Protein AF-A0A2V5R474-F1 (afdb_monomer_lite)

Secondary structure (DSSP, 8-state):
-----B-TTSPBPB-TTSSBSS---------GGGTS-HHHHHHHHHHHHHHHHSTT-TTGGG--SSS--EEEEEEEEEEETTEEEEEEEEEEEESSSS--EEEEEEEETBS-IIIIIHHHHHHHHHHHHHHHTT-------PPPP--SPP-S--B------SSS-----------S----------SS------PPPPPTTS--PPPPPPP-PPPPPPPPPPPPPHHHHHH----PPPPPPPPPPP-------

Foldseek 3Di:
DDQFDADPVRHGDADPVRHRPDDNDDDDPDDCVVVDPPVVVVVVLVVQQCLCPPPLRLQVQLDFDPARKGKDWDKDWDDDPNDTKIKTWIWIFIRSVDTDDIDIDIDILEDINRFAVSNVRSVVVVQVVCVVVVNDDDDDDDDDDDPDDDPSHRDDGDDDDDDDGPSDDDRPPDPDDDDDDDDDDDDPDDDDPDQPDADPVRDDDDDDDDDDDDDDDDDDDDDDDPVCVVPPDDDDDDDDDDDDDDDDPDDDD

Structure (mmCIF, N/CA/C/O backbone):
data_AF-A0A2V5R474-F1
#
_entry.id   AF-A0A2V5R474-F1
#
loop_
_atom_site.group_PDB
_atom_site.id
_atom_site.type_symbol
_atom_site.label_atom_id
_atom_site.label_alt_id
_atom_site.label_comp_id
_atom_site.label_asym_id
_atom_site.label_entity_id
_atom_site.label_seq_id
_atom_site.pdbx_PDB_ins_code
_atom_site.Cartn_x
_atom_site.Cartn_y
_atom_site.Cartn_z
_atom_site.occupancy
_atom_site.B_iso_or_equiv
_atom_site.auth_seq_id
_atom_site.auth_comp_id
_atom_site.auth_asym_id
_atom_site.auth_atom_id
_atom_site.pdbx_PDB_model_num
ATOM 1 N N . LEU A 1 1 ? -6.449 16.767 9.691 1.00 61.47 1 LEU A N 1
ATOM 2 C CA . LEU A 1 1 ? -5.748 15.641 10.353 1.00 61.47 1 LEU A CA 1
ATOM 3 C C . LEU A 1 1 ? -5.856 15.680 11.879 1.00 61.47 1 LEU A C 1
ATOM 5 O O . LEU A 1 1 ? -5.302 14.807 12.525 1.00 61.47 1 LEU A O 1
ATOM 9 N N . VAL A 1 2 ? -6.545 16.659 12.475 1.00 67.31 2 VAL A N 1
ATOM 10 C CA . VAL A 1 2 ? -6.698 16.702 13.932 1.00 67.31 2 VAL A CA 1
ATOM 11 C C . VAL A 1 2 ? -7.738 15.662 14.336 1.00 67.31 2 VAL A C 1
ATOM 13 O O . VAL A 1 2 ? -8.906 15.819 13.996 1.00 67.31 2 VAL A O 1
ATOM 16 N N . ASP A 1 3 ? -7.292 14.602 15.009 1.00 70.56 3 ASP A N 1
ATOM 17 C CA . ASP A 1 3 ? -8.179 13.658 15.684 1.00 70.56 3 ASP A CA 1
ATOM 18 C C . ASP A 1 3 ? -8.752 14.373 16.916 1.00 70.56 3 ASP A C 1
ATOM 20 O O . ASP A 1 3 ? -9.911 14.783 16.911 1.00 70.56 3 ASP A O 1
ATOM 24 N N . LYS A 1 4 ? -7.927 14.652 17.928 1.00 73.38 4 LYS A N 1
ATOM 25 C CA . LYS A 1 4 ? -8.355 15.321 19.164 1.00 73.38 4 LYS A CA 1
ATOM 26 C C . LYS A 1 4 ? -7.545 16.578 19.424 1.00 73.38 4 LYS A C 1
ATOM 28 O O . LYS A 1 4 ? -6.366 16.649 19.090 1.00 73.38 4 LYS A O 1
ATOM 33 N N . VAL A 1 5 ? -8.178 17.538 20.088 1.00 80.81 5 VAL A N 1
ATOM 34 C CA . VAL A 1 5 ? -7.485 18.646 20.747 1.00 80.81 5 VAL A CA 1
ATOM 35 C C . VAL A 1 5 ? -7.610 18.403 22.238 1.00 80.81 5 VAL A C 1
ATOM 37 O O . VAL A 1 5 ? -8.719 18.307 22.766 1.00 80.81 5 VAL A O 1
ATOM 40 N N . LEU A 1 6 ? -6.467 18.245 22.891 1.00 85.06 6 LEU A N 1
ATOM 41 C CA . LEU A 1 6 ? -6.379 18.000 24.321 1.00 85.06 6 LEU A CA 1
ATOM 42 C C . LEU A 1 6 ? -5.815 19.246 25.002 1.00 85.06 6 LEU A C 1
ATOM 44 O O . LEU A 1 6 ? -4.971 19.946 24.440 1.00 85.06 6 LEU A O 1
ATOM 48 N N . LYS A 1 7 ? -6.281 19.517 26.217 1.00 83.69 7 LYS A N 1
ATOM 49 C CA . LYS A 1 7 ? -5.620 20.439 27.137 1.00 83.69 7 LYS A CA 1
ATOM 50 C C . LYS A 1 7 ? -4.300 19.824 27.607 1.00 83.69 7 LYS A C 1
ATOM 52 O O . LYS A 1 7 ? -4.036 18.639 27.412 1.00 83.69 7 LYS A O 1
ATOM 57 N N . GLN A 1 8 ? -3.478 20.628 28.275 1.00 80.12 8 GLN A N 1
ATOM 58 C CA . GLN A 1 8 ? -2.183 20.185 28.798 1.00 80.12 8 GLN A CA 1
ATOM 59 C C . GLN A 1 8 ? -2.303 19.057 29.841 1.00 80.12 8 GLN A C 1
ATOM 61 O O . GLN A 1 8 ? -1.384 18.258 29.989 1.00 80.12 8 GLN A O 1
ATOM 66 N N . ASP A 1 9 ? -3.447 18.962 30.521 1.00 86.69 9 ASP A N 1
ATOM 67 C CA . ASP A 1 9 ? -3.780 17.879 31.455 1.00 86.69 9 ASP A CA 1
ATOM 68 C C . ASP A 1 9 ? -4.291 16.595 30.763 1.00 86.69 9 ASP A C 1
ATOM 70 O O . ASP A 1 9 ? -4.627 15.622 31.434 1.00 86.69 9 ASP A O 1
ATOM 74 N N . GLY A 1 10 ? -4.357 16.579 29.426 1.00 80.62 10 GLY A N 1
ATOM 75 C CA . GLY A 1 10 ? -4.843 15.455 28.625 1.00 80.62 10 GLY A CA 1
ATOM 76 C C . GLY A 1 10 ? -6.365 15.390 28.458 1.00 80.62 10 GLY A C 1
ATOM 77 O O . GLY A 1 10 ? -6.850 14.535 27.716 1.00 80.62 10 GLY A O 1
ATOM 78 N N . SER A 1 11 ? -7.136 16.280 29.091 1.00 86.81 11 SER A N 1
ATOM 79 C CA . SER A 1 11 ? -8.593 16.323 28.927 1.00 86.81 11 SER A CA 1
ATOM 80 C C . SER A 1 11 ? -9.003 16.922 27.569 1.00 86.81 11 SER A C 1
ATOM 82 O O . SER A 1 11 ? -8.289 17.771 27.030 1.00 86.81 11 SER A O 1
ATOM 84 N N . PRO A 1 12 ? -10.141 16.517 26.971 1.00 86.69 12 PRO A N 1
ATOM 85 C CA . PRO A 1 12 ? -10.595 17.076 25.698 1.00 86.69 12 PRO A CA 1
ATOM 86 C C . PRO A 1 12 ? -10.900 18.575 25.797 1.00 86.69 12 PRO A C 1
ATOM 88 O O . PRO A 1 12 ? -11.498 19.043 26.769 1.00 86.69 12 PRO A O 1
ATOM 91 N N . VAL A 1 13 ? -10.544 19.334 24.760 1.00 88.12 13 VAL A N 1
ATOM 92 C CA . VAL A 1 13 ? -11.012 20.717 24.610 1.00 88.12 13 VAL A CA 1
ATOM 93 C C . VAL A 1 13 ? -12.499 20.706 24.259 1.00 88.12 13 VAL A C 1
ATOM 95 O O . VAL A 1 13 ? -12.929 19.959 23.376 1.00 88.12 13 VAL A O 1
ATOM 98 N N . LEU A 1 14 ? -13.275 21.532 24.963 1.00 88.56 14 LEU A N 1
ATOM 99 C CA . LEU A 1 14 ? -14.717 21.676 24.780 1.00 88.56 14 LEU A CA 1
ATOM 100 C C . LEU A 1 14 ? -15.049 23.024 24.118 1.00 88.56 14 LEU A C 1
ATOM 102 O O . LEU A 1 14 ? -14.308 23.989 24.300 1.00 88.56 14 LEU A O 1
ATOM 106 N N . ASP A 1 15 ? -16.134 23.074 23.349 1.00 85.12 15 ASP A N 1
ATOM 107 C CA . ASP A 1 15 ? -16.729 24.292 22.801 1.00 85.12 15 ASP A CA 1
ATOM 108 C C . ASP A 1 15 ? -17.541 25.059 23.863 1.00 85.12 15 ASP A C 1
ATOM 110 O O . ASP A 1 15 ? -17.659 24.641 25.019 1.00 85.12 15 ASP A O 1
ATOM 114 N N . GLU A 1 16 ? -18.115 26.197 23.469 1.00 88.69 16 GLU A N 1
ATOM 115 C CA . GLU A 1 16 ? -18.933 27.065 24.332 1.00 88.69 16 GLU A CA 1
ATOM 116 C C . GLU A 1 16 ? -20.205 26.395 24.887 1.00 88.69 16 GLU A C 1
ATOM 118 O O . GLU A 1 16 ? -20.816 26.898 25.829 1.00 88.69 16 GLU A O 1
ATOM 123 N N . HIS A 1 17 ? -20.583 25.234 24.349 1.00 85.31 17 HIS A N 1
ATOM 124 C CA . HIS A 1 17 ? -21.727 24.436 24.782 1.00 85.31 17 HIS A CA 1
ATOM 125 C C . HIS A 1 17 ? -21.312 23.166 25.542 1.00 85.31 17 HIS A C 1
ATOM 127 O O . HIS A 1 17 ? -22.159 22.318 25.834 1.00 85.31 17 HIS A O 1
ATOM 133 N N . GLY A 1 18 ? -20.024 23.012 25.863 1.00 84.50 18 GLY A N 1
ATOM 134 C CA . GLY A 1 18 ? -19.499 21.860 26.593 1.00 84.50 18 GLY A CA 1
ATOM 135 C C . GLY A 1 18 ? -19.361 20.581 25.757 1.00 84.50 18 GLY A C 1
ATOM 136 O O . GLY A 1 18 ? -19.181 19.507 26.331 1.00 84.50 18 GLY A O 1
ATOM 137 N N . LYS A 1 19 ? -19.436 20.652 24.420 1.00 83.19 19 LYS A N 1
ATOM 138 C CA . LYS A 1 19 ? -19.176 19.511 23.519 1.00 83.19 19 LYS A CA 1
ATOM 139 C C . LYS A 1 19 ? -17.721 19.502 23.067 1.00 83.19 19 LYS A C 1
ATOM 141 O O . LYS A 1 19 ? -17.057 20.521 23.107 1.00 83.19 19 LYS A O 1
ATOM 146 N N . ILE A 1 20 ? -17.202 18.359 22.616 1.00 83.12 20 ILE A N 1
ATOM 147 C CA . ILE A 1 20 ? -15.817 18.263 22.121 1.00 83.12 20 ILE A CA 1
ATOM 148 C C . ILE A 1 20 ? -15.620 19.221 20.936 1.00 83.12 20 ILE A C 1
ATOM 150 O O . ILE A 1 20 ? -16.314 19.107 19.927 1.00 83.12 20 ILE A O 1
ATOM 154 N N . ALA A 1 21 ? -14.647 20.128 21.057 1.00 78.69 21 ALA A N 1
ATOM 155 C CA . ALA A 1 21 ? -14.451 21.260 20.148 1.00 78.69 21 ALA A CA 1
ATOM 156 C C . ALA A 1 21 ? -14.091 20.861 18.706 1.00 78.69 21 ALA A C 1
ATOM 158 O O . ALA A 1 21 ? -14.278 21.645 17.778 1.00 78.69 21 ALA A O 1
ATOM 159 N N . VAL A 1 22 ? -13.583 19.644 18.493 1.00 74.94 22 VAL A N 1
ATOM 160 C CA . VAL A 1 22 ? -13.313 19.106 17.155 1.00 74.94 22 VAL A CA 1
ATOM 161 C C . VAL A 1 22 ? -14.193 17.887 16.911 1.00 74.94 22 VAL A C 1
ATOM 163 O O . VAL A 1 22 ? -14.047 16.850 17.556 1.00 74.94 22 VAL A O 1
ATOM 166 N N . SER A 1 23 ? -15.113 18.019 15.951 1.00 64.31 23 SER A N 1
ATOM 167 C CA . SER A 1 23 ? -15.939 16.908 15.480 1.00 64.31 23 SER A CA 1
ATOM 168 C C . SER A 1 23 ? -15.075 15.902 14.721 1.00 64.31 23 SER A C 1
ATOM 170 O O . SER A 1 23 ? -14.460 16.231 13.707 1.00 64.31 23 SER A O 1
ATOM 172 N N . GLN A 1 24 ? -15.058 14.663 15.212 1.00 68.94 24 GLN A N 1
ATOM 173 C CA . GLN A 1 24 ? -14.263 13.565 14.656 1.00 68.94 24 GLN A CA 1
ATOM 174 C C . GLN A 1 24 ? -14.965 12.810 13.518 1.00 68.94 24 GLN A C 1
ATOM 176 O O . GLN A 1 24 ? -14.494 11.762 13.083 1.00 68.94 24 GLN A O 1
ATOM 181 N N . THR A 1 25 ? -16.125 13.277 13.055 1.00 74.62 25 THR A N 1
ATOM 182 C CA . THR A 1 25 ? -16.937 12.497 12.119 1.00 74.62 25 THR A CA 1
ATOM 183 C C . THR A 1 25 ? -16.374 12.601 10.697 1.00 74.62 25 THR A C 1
ATOM 185 O O . THR A 1 25 ? -16.281 13.711 10.160 1.00 74.62 25 THR A O 1
ATOM 188 N N . PRO A 1 26 ? -16.033 11.471 10.045 1.00 83.88 26 PRO A N 1
ATOM 189 C CA . PRO A 1 26 ? -15.625 11.477 8.649 1.00 83.88 26 PRO A CA 1
ATOM 190 C C . PRO A 1 26 ? -16.703 12.112 7.769 1.00 83.88 26 PRO A C 1
ATOM 192 O O . PRO A 1 26 ? -17.888 11.800 7.889 1.00 83.88 26 PRO A O 1
ATOM 195 N N . ARG A 1 27 ? -16.291 12.995 6.858 1.00 86.44 27 ARG A N 1
ATOM 196 C CA . ARG A 1 27 ? -17.188 13.593 5.864 1.00 86.44 27 ARG A CA 1
ATOM 197 C C . ARG A 1 27 ? -17.074 12.826 4.555 1.00 86.44 27 ARG A C 1
ATOM 199 O O . ARG A 1 27 ? -16.021 12.844 3.919 1.00 86.44 27 ARG A O 1
ATOM 206 N N . VAL A 1 28 ? -18.159 12.177 4.140 1.00 90.00 28 VAL A N 1
ATOM 207 C CA . VAL A 1 28 ? -18.230 11.518 2.830 1.00 90.00 28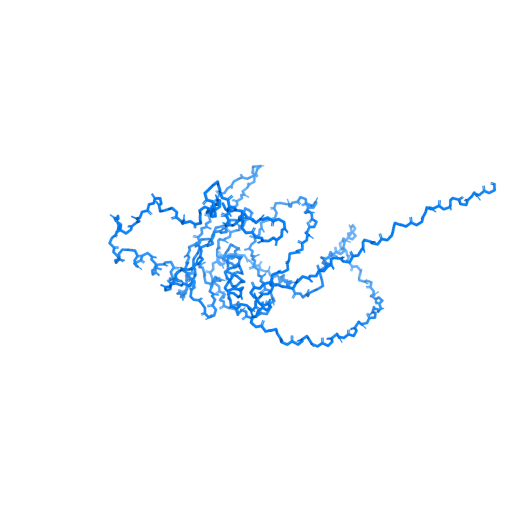 VAL A CA 1
ATOM 208 C C . VAL A 1 28 ? -18.272 12.596 1.747 1.00 90.00 28 VAL A C 1
ATOM 210 O O . VAL A 1 28 ? -19.201 13.397 1.707 1.00 90.00 28 VAL A O 1
ATOM 213 N N . ARG A 1 29 ? -17.246 12.644 0.888 1.00 91.31 29 ARG A N 1
ATOM 214 C CA . ARG A 1 29 ? -17.189 13.582 -0.252 1.00 91.31 29 ARG A CA 1
ATOM 215 C C . ARG A 1 29 ? -17.806 13.010 -1.524 1.00 91.31 29 ARG A C 1
ATOM 217 O O . ARG A 1 29 ? -18.360 13.757 -2.317 1.00 91.31 29 ARG A O 1
ATOM 224 N N . SER A 1 30 ? -17.654 11.708 -1.730 1.00 92.44 30 SER A N 1
ATOM 225 C CA . SER A 1 30 ? -18.172 10.970 -2.877 1.00 92.44 30 SER A CA 1
ATOM 226 C C . SER A 1 30 ? -18.439 9.535 -2.445 1.00 92.44 30 SER A C 1
ATOM 228 O O . SER A 1 30 ? -17.710 9.003 -1.603 1.00 92.44 30 SER A O 1
ATOM 230 N N . ASP A 1 31 ? -19.472 8.926 -3.017 1.00 92.44 31 ASP A N 1
ATOM 231 C CA . ASP A 1 31 ? -19.828 7.533 -2.784 1.00 92.44 31 ASP A CA 1
ATOM 232 C C . ASP A 1 31 ? -19.871 6.783 -4.117 1.00 92.44 31 ASP A C 1
ATOM 234 O O . ASP A 1 31 ? -20.819 6.904 -4.895 1.00 92.44 31 ASP A O 1
ATOM 238 N N . LEU A 1 32 ? -18.815 6.013 -4.386 1.00 90.62 32 LEU A N 1
ATOM 239 C CA . LEU A 1 32 ? -18.681 5.238 -5.621 1.00 90.62 32 LEU A CA 1
ATOM 240 C C . LEU A 1 32 ? -19.728 4.121 -5.734 1.00 90.62 32 LEU A C 1
ATOM 242 O O . LEU A 1 32 ? -20.000 3.672 -6.843 1.00 90.62 32 LEU A O 1
ATOM 246 N N . ARG A 1 33 ? -20.368 3.717 -4.626 1.00 92.69 33 ARG A N 1
ATOM 247 C CA . ARG A 1 33 ? -21.447 2.711 -4.628 1.00 92.69 33 ARG A CA 1
ATOM 248 C C . ARG A 1 33 ? -22.704 3.198 -5.351 1.00 92.69 33 ARG A C 1
ATOM 250 O O . ARG A 1 33 ? -23.534 2.388 -5.736 1.00 92.69 33 ARG A O 1
ATOM 257 N N . ASN A 1 34 ? -22.825 4.510 -5.554 1.00 94.69 34 ASN A N 1
ATOM 258 C CA . ASN A 1 34 ? -23.905 5.114 -6.334 1.00 94.69 34 ASN A CA 1
ATOM 259 C C . ASN A 1 34 ? -23.559 5.240 -7.828 1.00 94.69 34 ASN A C 1
ATOM 261 O O . ASN A 1 34 ? -24.408 5.652 -8.611 1.00 94.69 34 ASN A O 1
ATOM 265 N N . GLN A 1 35 ? -22.313 4.947 -8.215 1.00 95.12 35 GLN A N 1
ATOM 266 C CA . GLN A 1 35 ? -21.808 5.112 -9.585 1.00 95.12 35 GLN A CA 1
ATOM 267 C C . GLN A 1 35 ? -21.486 3.776 -10.256 1.00 95.12 35 GLN A C 1
ATOM 269 O O . GLN A 1 35 ? -21.577 3.669 -11.475 1.00 95.12 35 GLN A O 1
ATOM 274 N N . PHE A 1 36 ? -21.121 2.764 -9.469 1.00 96.44 36 PHE A N 1
ATOM 275 C CA . PHE A 1 36 ? -20.730 1.447 -9.954 1.00 96.44 36 PHE A CA 1
ATOM 276 C C . PHE A 1 36 ? -21.505 0.359 -9.226 1.00 96.44 36 PHE A C 1
ATOM 278 O O . PHE A 1 36 ? -21.753 0.455 -8.021 1.00 96.44 36 PHE A O 1
ATOM 285 N N . ALA A 1 37 ? -21.856 -0.691 -9.962 1.00 97.06 37 ALA A N 1
ATOM 286 C CA . ALA A 1 37 ? -22.506 -1.852 -9.384 1.00 97.06 37 ALA A CA 1
ATOM 287 C C . ALA A 1 37 ? -21.529 -2.626 -8.465 1.00 97.06 37 ALA A C 1
ATOM 289 O O . ALA A 1 37 ? -20.309 -2.577 -8.674 1.00 97.06 37 ALA A O 1
ATOM 290 N N . PRO A 1 38 ? -22.025 -3.324 -7.423 1.00 95.75 38 PRO A N 1
ATOM 291 C CA . PRO A 1 38 ? -21.164 -4.015 -6.460 1.00 95.75 38 PRO A CA 1
ATOM 292 C C . PRO A 1 38 ? -20.192 -5.017 -7.097 1.00 95.75 38 PRO A C 1
ATOM 294 O O . PRO A 1 38 ? -19.034 -5.091 -6.697 1.00 95.75 38 PRO A O 1
ATOM 297 N N . ASP A 1 39 ? -20.633 -5.730 -8.131 1.00 97.44 39 ASP A N 1
ATOM 298 C CA . ASP A 1 39 ? -19.835 -6.686 -8.901 1.00 97.44 39 ASP A CA 1
ATOM 299 C C . ASP A 1 39 ? -18.679 -6.018 -9.663 1.00 97.44 39 ASP A C 1
ATOM 301 O O . ASP A 1 39 ? -17.581 -6.571 -9.724 1.00 97.44 39 ASP A O 1
ATOM 305 N N . GLN A 1 40 ? -18.875 -4.801 -10.179 1.00 97.50 40 GLN A N 1
ATOM 306 C CA . GLN A 1 40 ? -17.811 -4.017 -10.817 1.00 97.50 40 GLN A CA 1
ATOM 307 C C . GLN A 1 40 ? -16.752 -3.579 -9.800 1.00 97.50 40 GLN A C 1
ATOM 309 O O . GLN A 1 40 ? -15.551 -3.666 -10.066 1.00 97.50 40 GLN A O 1
ATOM 314 N N . ILE A 1 41 ? -17.188 -3.137 -8.616 1.00 96.31 41 ILE A N 1
ATOM 315 C CA . ILE A 1 41 ? -16.281 -2.779 -7.520 1.00 96.31 41 ILE A CA 1
ATOM 316 C C . ILE A 1 41 ? -15.486 -4.016 -7.087 1.00 96.31 41 ILE A C 1
ATOM 318 O O . ILE A 1 41 ? -14.263 -3.946 -6.948 1.00 96.31 41 ILE A O 1
ATOM 322 N N . ASP A 1 42 ? -16.149 -5.158 -6.922 1.00 96.69 42 ASP A N 1
ATOM 323 C CA . ASP A 1 42 ? -15.498 -6.401 -6.516 1.00 96.69 42 ASP A CA 1
ATOM 324 C C . ASP A 1 42 ? -14.550 -6.951 -7.589 1.00 96.69 42 ASP A C 1
ATOM 326 O O . ASP A 1 42 ? -13.491 -7.485 -7.249 1.00 96.69 42 ASP A O 1
ATOM 330 N N . LEU A 1 43 ? -14.850 -6.748 -8.875 1.00 98.06 43 LEU A N 1
ATOM 331 C CA . LEU A 1 43 ? -13.934 -7.069 -9.968 1.00 98.06 43 LEU A CA 1
ATOM 332 C C . LEU A 1 43 ? -12.631 -6.267 -9.856 1.00 98.06 43 LEU A C 1
ATOM 334 O O . LEU A 1 43 ? -11.544 -6.848 -9.917 1.00 98.06 43 LEU A O 1
ATOM 338 N N . VAL A 1 44 ? -12.723 -4.952 -9.626 1.00 97.75 44 VAL A N 1
ATOM 339 C CA . VAL A 1 44 ? -11.545 -4.096 -9.411 1.00 97.75 44 VAL A CA 1
ATOM 340 C C . VAL A 1 44 ? -10.782 -4.538 -8.164 1.00 97.75 44 VAL A C 1
ATOM 342 O O . VAL A 1 44 ? -9.564 -4.707 -8.214 1.00 97.75 44 VAL A O 1
ATOM 345 N N . ARG A 1 45 ? -11.483 -4.796 -7.053 1.00 98.00 45 ARG A N 1
ATOM 346 C CA . ARG A 1 45 ? -10.866 -5.290 -5.813 1.00 98.00 45 ARG A CA 1
ATOM 347 C C . ARG A 1 45 ? -10.106 -6.593 -6.048 1.00 98.00 45 ARG A C 1
ATOM 349 O O . ARG A 1 45 ? -8.964 -6.706 -5.610 1.00 98.00 45 ARG A O 1
ATOM 356 N N . LYS A 1 46 ? -10.697 -7.544 -6.775 1.00 98.44 46 LYS A N 1
ATOM 357 C CA . LYS A 1 46 ? -10.052 -8.811 -7.137 1.00 98.44 46 LYS A CA 1
ATOM 358 C C . LYS A 1 46 ? -8.822 -8.591 -8.017 1.00 98.44 46 LYS A C 1
ATOM 360 O O . LYS A 1 46 ? -7.812 -9.250 -7.796 1.00 98.44 46 LYS A O 1
ATOM 365 N N . GLY A 1 47 ? -8.873 -7.654 -8.964 1.00 98.56 47 GLY A N 1
ATOM 366 C CA . GLY A 1 47 ? -7.710 -7.259 -9.763 1.00 98.56 47 GLY A CA 1
ATOM 367 C C . GLY A 1 47 ? -6.559 -6.734 -8.899 1.00 98.56 47 GLY A C 1
ATOM 368 O O . GLY A 1 47 ? -5.433 -7.206 -9.018 1.00 98.56 47 GLY A O 1
ATOM 369 N N . LEU A 1 48 ? -6.849 -5.829 -7.960 1.00 98.56 48 LEU A N 1
ATOM 370 C CA . LEU A 1 48 ? -5.857 -5.301 -7.012 1.00 98.56 48 LEU A CA 1
ATOM 371 C C . LEU A 1 48 ? -5.294 -6.383 -6.080 1.00 98.56 48 LEU A C 1
ATOM 373 O O . LEU A 1 48 ? -4.124 -6.341 -5.707 1.00 98.56 48 LEU A O 1
ATOM 377 N N . TRP A 1 49 ? -6.115 -7.360 -5.694 1.00 98.56 49 TRP A N 1
ATOM 378 C CA . TRP A 1 49 ? -5.655 -8.514 -4.925 1.00 98.56 49 TRP A CA 1
ATOM 379 C C . TRP A 1 49 ? -4.703 -9.388 -5.749 1.00 98.56 49 TRP A C 1
ATOM 381 O O . TRP A 1 49 ? -3.643 -9.760 -5.252 1.00 98.56 49 TRP A O 1
ATOM 391 N N . LYS A 1 50 ? -5.035 -9.666 -7.015 1.00 98.50 50 LYS A N 1
ATOM 392 C CA . LYS A 1 50 ? -4.208 -10.477 -7.922 1.00 98.50 50 LYS A CA 1
ATOM 393 C C . LYS A 1 50 ? -2.824 -9.875 -8.146 1.00 98.50 50 LYS A C 1
ATOM 395 O O . LYS A 1 50 ? -1.849 -10.606 -8.091 1.00 98.50 50 LYS A O 1
ATOM 400 N N . VAL A 1 51 ? -2.722 -8.549 -8.274 1.00 98.31 51 VAL A N 1
ATOM 401 C CA . VAL A 1 51 ? -1.428 -7.850 -8.415 1.00 98.31 51 VAL A CA 1
ATOM 402 C C . VAL A 1 51 ? -0.429 -8.224 -7.313 1.00 98.31 51 VAL A C 1
ATOM 404 O O . VAL A 1 51 ? 0.766 -8.243 -7.577 1.00 98.31 51 VAL A O 1
ATOM 407 N N . VAL A 1 52 ? -0.898 -8.507 -6.095 1.00 97.94 52 VAL A N 1
ATOM 408 C CA . VAL A 1 52 ? -0.039 -8.808 -4.937 1.00 97.94 52 VAL A CA 1
ATOM 409 C C . VAL A 1 52 ? 0.020 -10.309 -4.618 1.00 97.94 52 VAL A C 1
ATOM 411 O O . VAL A 1 52 ? 1.039 -10.825 -4.156 1.00 97.94 52 VAL A O 1
ATOM 414 N N . ASN A 1 53 ? -1.085 -11.030 -4.822 1.00 97.19 53 ASN A N 1
ATOM 415 C CA . ASN A 1 53 ? -1.263 -12.388 -4.299 1.00 97.19 53 ASN A CA 1
ATOM 416 C C . ASN A 1 53 ? -1.275 -13.481 -5.375 1.00 97.19 53 ASN A C 1
ATOM 418 O O . ASN A 1 53 ? -1.099 -14.650 -5.034 1.00 97.19 53 ASN A O 1
ATOM 422 N N . GLU A 1 54 ? -1.487 -13.138 -6.646 1.00 96.69 54 GLU A N 1
ATOM 423 C CA . GLU A 1 54 ? -1.382 -14.097 -7.749 1.00 96.69 54 GLU A CA 1
ATOM 424 C C . GLU A 1 54 ? 0.085 -14.241 -8.170 1.00 96.69 54 GLU A C 1
ATOM 426 O O . GLU A 1 54 ? 0.880 -13.309 -8.037 1.00 96.69 54 GLU A O 1
ATOM 431 N N . GLU A 1 55 ? 0.458 -15.433 -8.621 1.00 93.88 55 GLU A N 1
ATOM 432 C CA . GLU A 1 55 ? 1.768 -15.674 -9.224 1.00 93.88 55 GLU A CA 1
ATOM 433 C C . GLU A 1 55 ? 1.912 -14.845 -10.512 1.00 93.88 55 GLU A C 1
ATOM 435 O O . GLU A 1 55 ? 0.951 -14.705 -11.270 1.00 93.88 55 GLU A O 1
ATOM 440 N N . GLY A 1 56 ? 3.081 -14.233 -10.723 1.00 92.44 56 GLY A N 1
ATOM 441 C CA . GLY A 1 56 ? 3.307 -13.283 -11.822 1.00 92.44 56 GLY A CA 1
ATOM 442 C C . GLY A 1 56 ? 2.666 -11.900 -11.623 1.00 92.44 56 GLY A C 1
ATOM 443 O O . GLY A 1 56 ? 2.668 -11.074 -12.536 1.00 92.44 56 GLY A O 1
ATOM 444 N N . GLY A 1 57 ? 2.094 -11.615 -10.449 1.00 94.88 57 GLY A N 1
ATOM 445 C CA . GLY A 1 57 ? 1.610 -10.280 -10.108 1.00 94.88 57 GLY A CA 1
ATOM 446 C C . GLY A 1 57 ? 2.758 -9.301 -9.835 1.00 94.88 57 GLY A C 1
ATOM 447 O O . GLY A 1 57 ? 3.597 -9.546 -8.978 1.00 94.88 57 GLY A O 1
ATOM 448 N N . THR A 1 58 ? 2.745 -8.125 -10.475 1.00 96.00 58 THR A N 1
ATOM 449 C CA . THR A 1 58 ? 3.823 -7.107 -10.371 1.00 96.00 58 THR A CA 1
ATOM 450 C C . THR A 1 58 ? 4.087 -6.567 -8.954 1.00 96.00 58 THR A C 1
ATOM 452 O O . THR A 1 58 ? 5.024 -5.810 -8.729 1.00 96.00 58 THR A O 1
ATOM 455 N N . GLY A 1 59 ? 3.180 -6.821 -8.008 1.00 95.00 59 GLY A N 1
ATOM 456 C CA . GLY A 1 59 ? 3.257 -6.368 -6.621 1.00 95.00 59 GLY A CA 1
ATOM 457 C C . GLY A 1 59 ? 3.537 -7.500 -5.635 1.00 95.00 59 GLY A C 1
ATOM 458 O O . GLY A 1 59 ? 3.214 -7.332 -4.461 1.00 95.00 59 GLY A O 1
ATOM 459 N N . GLY A 1 60 ? 4.082 -8.640 -6.080 1.00 95.50 60 GLY A N 1
ATOM 460 C CA . GLY A 1 60 ? 4.313 -9.832 -5.251 1.00 95.50 60 GLY A CA 1
ATOM 461 C C . GLY A 1 60 ? 5.055 -9.539 -3.945 1.00 95.50 60 GLY A C 1
ATOM 462 O O . GLY A 1 60 ? 4.660 -10.001 -2.873 1.00 95.50 60 GLY A O 1
ATOM 463 N N . ARG A 1 61 ? 6.040 -8.639 -3.999 1.00 93.50 61 ARG A N 1
ATOM 464 C CA . ARG A 1 61 ? 6.829 -8.183 -2.842 1.00 93.50 61 ARG A CA 1
ATOM 465 C C . ARG A 1 61 ? 6.055 -7.401 -1.782 1.00 93.50 61 ARG A C 1
ATOM 467 O O . ARG A 1 61 ? 6.596 -7.132 -0.713 1.00 93.50 61 ARG A O 1
ATOM 474 N N . ALA A 1 62 ? 4.805 -7.032 -2.061 1.00 94.56 62 ALA A N 1
ATOM 475 C CA . ALA A 1 62 ? 3.920 -6.403 -1.089 1.00 94.56 62 ALA A CA 1
ATOM 476 C C . ALA A 1 62 ? 3.059 -7.402 -0.293 1.00 94.56 62 ALA A C 1
ATOM 478 O O . ALA A 1 62 ? 2.204 -7.007 0.505 1.00 94.56 62 ALA A O 1
ATOM 479 N N . ARG A 1 63 ? 3.237 -8.708 -0.525 1.00 94.56 63 ARG A N 1
ATOM 480 C CA . ARG A 1 63 ? 2.4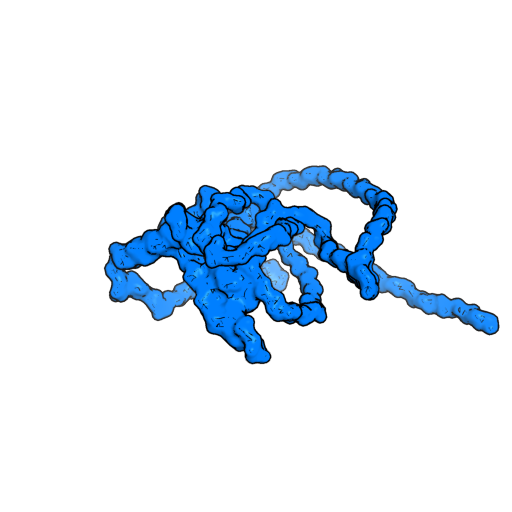82 -9.759 0.156 1.00 94.56 63 ARG A CA 1
ATOM 481 C C . ARG A 1 63 ? 2.887 -9.852 1.628 1.00 94.56 63 ARG A C 1
ATOM 483 O O . ARG A 1 63 ? 4.065 -9.902 1.965 1.00 94.56 63 ARG A O 1
ATOM 490 N N . LEU A 1 64 ? 1.889 -9.945 2.505 1.00 92.88 64 LEU A N 1
ATOM 491 C CA . LEU A 1 64 ? 2.070 -10.274 3.918 1.00 92.88 64 LEU A CA 1
ATOM 492 C C . LEU A 1 64 ? 1.573 -11.695 4.187 1.00 92.88 64 LEU A C 1
ATOM 494 O O . LEU A 1 64 ? 0.638 -12.171 3.544 1.00 92.88 64 LEU A O 1
ATOM 498 N N . LYS A 1 65 ? 2.192 -12.369 5.160 1.00 88.50 65 LYS A N 1
ATOM 499 C CA . LYS A 1 65 ? 1.876 -13.761 5.506 1.00 88.50 65 LYS A CA 1
ATOM 500 C C . LYS A 1 65 ? 0.462 -13.920 6.071 1.00 88.50 65 LYS A C 1
ATOM 502 O O . LYS A 1 65 ? -0.284 -14.786 5.628 1.00 88.50 65 LYS A O 1
ATOM 507 N N . ASP A 1 66 ? 0.107 -13.074 7.035 1.00 90.12 66 ASP A N 1
ATOM 508 C CA . ASP A 1 66 ? -1.116 -13.240 7.832 1.00 90.12 66 ASP A CA 1
ATOM 509 C C . ASP A 1 66 ? -2.247 -12.293 7.400 1.00 90.12 66 ASP A C 1
ATOM 511 O O . ASP A 1 66 ? -3.382 -12.408 7.862 1.00 90.12 66 ASP A O 1
ATOM 515 N N . VAL A 1 67 ? -1.956 -11.345 6.504 1.00 95.12 67 VAL A N 1
ATOM 516 C CA . VAL A 1 67 ? -2.905 -10.319 6.067 1.00 95.12 67 VAL A CA 1
ATOM 517 C C . VAL A 1 67 ? -2.874 -10.197 4.554 1.00 95.12 67 VAL A C 1
ATOM 519 O O . VAL A 1 67 ? -1.842 -9.927 3.953 1.00 95.12 67 VAL A O 1
ATOM 522 N N . GLN A 1 68 ? -4.034 -10.344 3.922 1.00 97.31 68 GLN A N 1
ATOM 523 C CA . GLN A 1 68 ? -4.137 -10.146 2.482 1.00 97.31 68 GLN A CA 1
ATOM 524 C C . GLN A 1 68 ? -4.111 -8.655 2.149 1.00 97.31 68 GLN A C 1
ATOM 526 O O . GLN A 1 68 ? -4.982 -7.894 2.583 1.00 97.31 68 GLN A O 1
ATOM 531 N N . VAL A 1 69 ? -3.117 -8.261 1.359 1.00 98.12 69 VAL A N 1
ATOM 532 C CA . VAL A 1 69 ? -2.944 -6.907 0.826 1.00 98.12 69 VAL A CA 1
ATOM 533 C C . VAL A 1 69 ? -3.495 -6.872 -0.596 1.00 98.12 69 VAL A C 1
ATOM 535 O O . VAL A 1 69 ? -3.328 -7.827 -1.351 1.00 98.12 69 VAL A O 1
ATOM 538 N N . ALA A 1 70 ? -4.147 -5.780 -0.978 1.00 98.56 70 ALA A N 1
ATOM 539 C CA . ALA A 1 70 ? -4.516 -5.514 -2.363 1.00 98.56 70 ALA A CA 1
ATOM 540 C C . ALA A 1 70 ? -3.958 -4.155 -2.774 1.00 98.56 70 ALA A C 1
ATOM 542 O O . ALA A 1 70 ? -4.032 -3.195 -2.007 1.00 98.56 70 ALA A O 1
ATOM 543 N N . GLY A 1 71 ? -3.397 -4.054 -3.973 1.00 98.12 71 GLY A N 1
ATOM 544 C CA . GLY A 1 71 ? -2.755 -2.822 -4.404 1.00 98.12 71 GLY A CA 1
ATOM 545 C C . GLY A 1 71 ? -2.438 -2.778 -5.885 1.00 98.12 71 GLY A C 1
ATOM 546 O O . GLY A 1 71 ? -2.733 -3.701 -6.639 1.00 98.12 71 GLY A O 1
ATOM 547 N N . LYS A 1 72 ? -1.848 -1.663 -6.303 1.00 98.38 72 LYS A N 1
ATOM 548 C CA . LYS A 1 72 ? -1.400 -1.447 -7.671 1.00 98.38 72 LYS A CA 1
ATOM 549 C C . LYS A 1 72 ? -0.057 -0.738 -7.687 1.00 98.38 72 LYS A C 1
ATOM 551 O O . LYS A 1 72 ? 0.132 0.284 -7.031 1.00 98.38 72 LYS A O 1
ATOM 556 N N . THR A 1 73 ? 0.847 -1.290 -8.485 1.00 97.12 73 THR A N 1
ATOM 557 C CA . THR A 1 73 ? 2.129 -0.690 -8.854 1.00 97.12 73 THR A CA 1
ATOM 558 C C . THR A 1 73 ? 1.947 0.383 -9.919 1.00 97.12 73 THR A C 1
ATOM 560 O O . THR A 1 73 ? 1.083 0.275 -10.796 1.00 97.12 73 THR A O 1
ATOM 563 N N . GLY A 1 74 ? 2.790 1.402 -9.868 1.00 94.06 74 GLY A N 1
ATOM 564 C CA . GLY A 1 74 ? 2.959 2.371 -10.937 1.00 94.06 74 GLY A CA 1
ATOM 565 C C . GLY A 1 74 ? 4.425 2.757 -11.067 1.00 94.06 74 GLY A C 1
ATOM 566 O O . GLY A 1 74 ? 5.180 2.705 -10.098 1.00 94.06 74 GLY A O 1
ATOM 567 N N . THR A 1 75 ? 4.800 3.163 -12.269 1.00 92.75 75 THR A N 1
ATOM 568 C CA . THR A 1 75 ? 6.120 3.699 -12.585 1.00 92.75 75 THR A CA 1
ATOM 569 C C . THR A 1 75 ? 5.886 4.872 -13.525 1.00 92.75 75 THR A C 1
ATOM 571 O O . THR A 1 75 ? 5.268 4.702 -14.575 1.00 92.75 75 THR A O 1
ATOM 574 N N . ALA A 1 76 ? 6.301 6.071 -13.127 1.00 91.50 76 ALA A N 1
ATOM 575 C CA . ALA A 1 76 ? 6.156 7.273 -13.940 1.00 91.50 76 ALA A CA 1
ATOM 576 C C . ALA A 1 76 ? 7.533 7.744 -14.404 1.00 91.50 76 ALA A C 1
ATOM 578 O O . ALA A 1 76 ? 8.413 7.990 -13.584 1.00 91.50 76 ALA A O 1
ATOM 579 N N . GLN A 1 77 ? 7.707 7.881 -15.715 1.00 91.62 77 GLN A N 1
ATOM 580 C CA . GLN A 1 77 ? 8.921 8.453 -16.292 1.00 91.62 77 GLN A CA 1
ATOM 581 C C . GLN A 1 77 ? 8.982 9.951 -15.978 1.00 91.62 77 GLN A C 1
ATOM 583 O O . GLN A 1 77 ? 7.977 10.655 -16.100 1.00 91.62 77 GLN A O 1
ATOM 588 N N . ALA A 1 78 ? 10.154 10.432 -15.577 1.00 88.81 78 ALA A N 1
ATOM 589 C CA . ALA A 1 78 ? 10.383 11.819 -15.198 1.00 88.81 78 A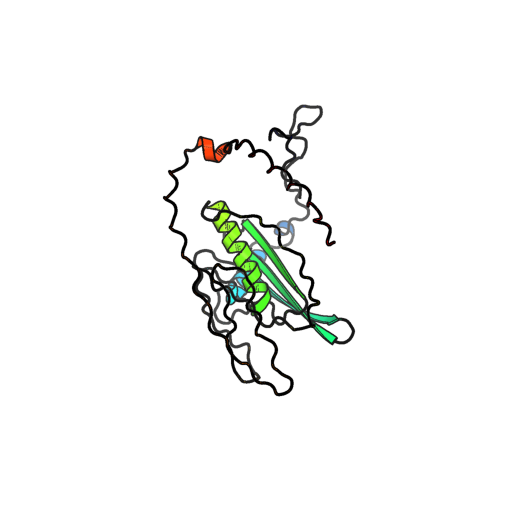LA A CA 1
ATOM 590 C C . ALA A 1 78 ? 11.737 12.323 -15.721 1.00 88.81 78 ALA A C 1
ATOM 592 O O . ALA A 1 78 ? 12.545 11.570 -16.270 1.00 88.81 78 ALA A O 1
ATOM 593 N N . THR A 1 79 ? 11.972 13.619 -15.533 1.00 86.38 79 THR A N 1
ATOM 594 C CA . THR A 1 79 ? 13.256 14.262 -15.808 1.00 86.38 79 THR A CA 1
ATOM 595 C C . THR A 1 79 ? 13.569 15.207 -14.658 1.00 86.38 79 THR A C 1
ATOM 597 O O . THR A 1 79 ? 12.742 16.064 -14.345 1.00 86.38 79 THR A O 1
ATOM 600 N N . ASP A 1 80 ? 14.765 15.106 -14.082 1.00 82.38 80 ASP A N 1
ATOM 601 C CA . ASP A 1 80 ? 15.268 16.080 -13.111 1.00 82.38 80 ASP A CA 1
ATOM 602 C C . ASP A 1 80 ? 16.603 16.655 -13.584 1.00 82.38 80 ASP A C 1
ATOM 604 O O . ASP A 1 80 ? 17.527 15.928 -13.944 1.00 82.38 80 ASP A O 1
ATOM 608 N N . ARG A 1 81 ? 16.691 17.987 -13.652 1.00 84.38 81 ARG A N 1
ATOM 609 C CA . ARG A 1 81 ? 17.877 18.734 -14.127 1.00 84.38 81 ARG A CA 1
ATOM 610 C C . ARG A 1 81 ? 18.465 18.231 -15.457 1.00 84.38 81 ARG A C 1
ATOM 612 O O . ARG A 1 81 ? 19.668 18.305 -15.674 1.00 84.38 81 ARG A O 1
ATOM 619 N N . GLY A 1 82 ? 17.611 17.746 -16.361 1.00 84.19 82 GLY A N 1
ATOM 620 C CA . GLY A 1 82 ? 18.017 17.222 -17.671 1.00 84.19 82 GLY A CA 1
ATOM 621 C C . GLY A 1 82 ? 18.458 15.753 -17.671 1.00 84.19 82 GLY A C 1
ATOM 622 O O . GLY A 1 82 ? 18.784 15.228 -18.734 1.00 84.19 82 GLY A O 1
ATOM 623 N N . HIS A 1 83 ? 18.424 15.073 -16.524 1.00 83.44 83 HIS A N 1
ATOM 624 C CA . HIS A 1 83 ? 18.690 13.642 -16.403 1.00 83.44 83 HIS A CA 1
ATOM 625 C C . HIS A 1 83 ? 17.385 12.844 -16.381 1.00 83.44 83 HIS A C 1
ATOM 627 O O . HIS A 1 83 ? 16.385 13.298 -15.822 1.00 83.44 83 HIS A O 1
ATOM 633 N N . LYS A 1 84 ? 17.399 11.652 -16.994 1.00 87.06 84 LYS A N 1
ATOM 634 C CA . LYS A 1 84 ? 16.283 10.703 -16.901 1.00 87.06 84 LYS A CA 1
ATOM 635 C C . LYS A 1 84 ? 16.083 10.311 -15.440 1.00 87.06 84 LYS A C 1
ATOM 637 O O . LYS A 1 84 ? 17.047 9.977 -14.761 1.00 87.06 84 LYS A O 1
ATOM 642 N N . ASP A 1 85 ? 14.834 10.332 -15.010 1.00 89.44 85 ASP A N 1
ATOM 643 C CA . ASP A 1 85 ? 14.409 9.984 -13.662 1.00 89.44 85 ASP A CA 1
ATOM 644 C C . ASP A 1 85 ? 13.171 9.082 -13.751 1.00 89.44 85 ASP A C 1
ATOM 646 O O . ASP A 1 85 ? 12.533 8.934 -14.801 1.00 89.44 85 ASP A O 1
ATOM 650 N N . THR A 1 86 ? 12.829 8.427 -12.655 1.00 91.94 86 THR A N 1
ATOM 651 C CA . THR A 1 86 ? 11.623 7.621 -12.540 1.00 91.94 86 THR A CA 1
ATOM 652 C C . THR A 1 86 ? 11.044 7.763 -11.145 1.00 91.94 86 THR A C 1
ATOM 654 O O . THR A 1 86 ? 11.751 7.860 -10.143 1.00 91.94 86 THR A O 1
ATOM 657 N N . VAL A 1 87 ? 9.720 7.815 -11.087 1.00 93.62 87 VAL A N 1
ATOM 658 C CA . VAL A 1 87 ? 8.977 7.848 -9.839 1.00 93.62 87 VAL A CA 1
ATOM 659 C C . VAL A 1 87 ? 8.275 6.509 -9.671 1.00 93.62 87 VAL A C 1
ATOM 661 O O . VAL A 1 87 ? 7.344 6.187 -10.415 1.00 93.62 87 VAL A O 1
ATOM 664 N N . ALA A 1 88 ? 8.714 5.741 -8.680 1.00 95.81 88 ALA A N 1
ATOM 665 C CA . ALA A 1 88 ? 8.087 4.492 -8.283 1.00 95.81 88 ALA A CA 1
ATOM 666 C C . ALA A 1 88 ? 6.855 4.776 -7.414 1.00 95.81 88 ALA A C 1
ATOM 668 O O . ALA A 1 88 ? 6.926 5.528 -6.440 1.00 95.81 88 ALA A O 1
ATOM 669 N N . TRP A 1 89 ? 5.731 4.145 -7.746 1.00 97.00 89 TRP A N 1
ATOM 670 C CA . TRP A 1 89 ? 4.460 4.278 -7.039 1.00 97.00 89 TRP A CA 1
ATOM 671 C C . TRP A 1 89 ? 3.935 2.928 -6.580 1.00 97.00 89 TRP A C 1
ATOM 673 O O . TRP A 1 89 ? 3.959 1.939 -7.317 1.00 97.00 89 TRP A O 1
ATOM 683 N N . PHE A 1 90 ? 3.341 2.913 -5.395 1.00 98.06 90 PHE A N 1
ATOM 684 C CA . PHE A 1 90 ? 2.489 1.813 -4.976 1.00 98.06 90 PHE A CA 1
ATOM 685 C C . PHE A 1 90 ? 1.355 2.329 -4.098 1.00 98.06 90 PHE A C 1
ATOM 687 O O . PHE A 1 90 ? 1.591 2.986 -3.083 1.00 98.06 90 PHE A O 1
ATOM 694 N N . ALA A 1 91 ? 0.120 2.032 -4.494 1.00 98.50 91 ALA A N 1
ATOM 695 C CA . ALA A 1 91 ? -1.072 2.312 -3.705 1.00 98.50 91 ALA A CA 1
ATOM 696 C C . ALA A 1 91 ? -1.717 0.991 -3.296 1.00 98.50 91 ALA A C 1
ATOM 698 O O . ALA A 1 91 ? -1.959 0.128 -4.140 1.00 98.50 91 ALA A O 1
ATOM 699 N N . CYS A 1 92 ? -2.002 0.820 -2.011 1.00 98.38 92 CYS A N 1
ATOM 700 C CA . CYS A 1 92 ? -2.532 -0.426 -1.480 1.00 98.38 92 CYS A CA 1
ATOM 701 C C . CYS A 1 92 ? -3.468 -0.206 -0.299 1.00 98.38 92 CYS A C 1
ATOM 703 O O . CYS A 1 92 ? -3.505 0.866 0.307 1.00 98.38 92 CYS A O 1
ATOM 705 N N . TYR A 1 93 ? -4.226 -1.245 0.026 1.00 98.50 93 TYR A N 1
ATOM 706 C CA . TYR A 1 93 ? -5.030 -1.316 1.229 1.00 98.50 93 TYR A CA 1
ATOM 707 C C . TY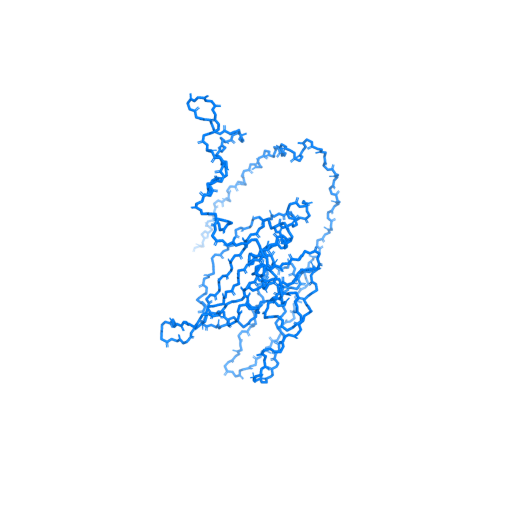R A 1 93 ? -4.979 -2.708 1.847 1.00 98.50 93 TYR A C 1
ATOM 709 O O . TYR A 1 93 ? -4.773 -3.717 1.165 1.00 98.50 93 TYR A O 1
ATOM 717 N N . ALA A 1 94 ? -5.206 -2.751 3.155 1.00 98.00 94 ALA A N 1
ATOM 718 C CA . ALA A 1 94 ? -5.309 -3.989 3.909 1.00 98.00 94 ALA A CA 1
ATOM 719 C C . ALA A 1 94 ? -6.191 -3.810 5.160 1.00 98.00 94 ALA A C 1
ATOM 721 O O . ALA A 1 94 ? -6.317 -2.693 5.681 1.00 98.00 94 ALA A O 1
ATOM 722 N N . PRO A 1 95 ? -6.793 -4.895 5.680 1.00 98.00 95 PRO A N 1
ATOM 723 C CA . PRO A 1 95 ? -6.943 -6.215 5.046 1.00 98.00 95 PRO A CA 1
ATOM 724 C C . PRO A 1 95 ? -7.875 -6.203 3.821 1.00 98.00 95 PRO A C 1
ATOM 726 O O . PRO A 1 95 ? -8.789 -5.388 3.748 1.00 98.00 95 PRO A O 1
ATOM 729 N N . PHE A 1 96 ? -7.697 -7.130 2.878 1.00 98.00 96 PHE A N 1
ATOM 730 C CA . PHE A 1 96 ? -8.486 -7.194 1.639 1.00 98.00 96 PHE A CA 1
ATOM 731 C C . PHE A 1 96 ? -10.012 -7.281 1.866 1.00 98.00 96 PHE A C 1
ATOM 733 O O . PHE A 1 96 ? -10.793 -6.556 1.239 1.00 98.00 96 PHE A O 1
ATOM 740 N N . GLN A 1 97 ? -10.448 -8.152 2.781 1.00 96.56 97 GLN A N 1
ATOM 741 C CA . GLN A 1 97 ? -11.868 -8.415 3.046 1.00 96.56 97 GLN A CA 1
ATOM 742 C C . GLN A 1 97 ? -12.553 -7.236 3.734 1.00 96.56 97 GLN A C 1
ATOM 744 O O . GLN A 1 97 ? -13.665 -6.861 3.363 1.00 96.56 97 GLN A O 1
ATOM 749 N N . ARG A 1 98 ? -11.881 -6.650 4.729 1.00 96.69 98 ARG A N 1
ATOM 750 C CA . ARG A 1 98 ? -12.382 -5.527 5.523 1.00 96.69 98 ARG A CA 1
ATOM 751 C C . ARG A 1 98 ? -11.297 -4.450 5.610 1.00 96.69 98 ARG A C 1
ATOM 753 O O . ARG A 1 98 ? -10.591 -4.409 6.619 1.00 96.69 98 ARG A O 1
ATOM 760 N N . PRO A 1 99 ? -11.151 -3.618 4.561 1.00 97.00 99 PRO A N 1
ATOM 761 C CA . PRO A 1 99 ? -10.092 -2.619 4.483 1.00 97.00 99 PRO A CA 1
ATOM 762 C C . PRO A 1 99 ? -10.133 -1.670 5.674 1.00 97.00 99 PRO A C 1
ATOM 764 O O . PRO A 1 99 ? -11.186 -1.118 5.995 1.00 97.00 99 PRO A O 1
ATOM 767 N N . LYS A 1 100 ? -8.983 -1.489 6.325 1.00 96.56 100 LYS A N 1
ATOM 768 C CA . LYS A 1 100 ? -8.821 -0.571 7.457 1.00 96.56 100 LYS A CA 1
ATOM 769 C C . LYS A 1 100 ? -7.832 0.545 7.138 1.00 96.56 100 LYS A C 1
ATOM 771 O O . LYS A 1 100 ? -8.088 1.696 7.477 1.00 96.56 100 LYS A O 1
ATOM 776 N N . TYR A 1 101 ? -6.742 0.207 6.455 1.00 97.75 101 TYR A N 1
ATOM 777 C CA . TYR A 1 101 ? -5.702 1.148 6.058 1.00 97.75 101 TYR A CA 1
ATOM 778 C C . TYR A 1 101 ? -5.586 1.227 4.546 1.00 97.75 101 TYR A C 1
ATOM 780 O O . TYR A 1 101 ? -5.697 0.213 3.859 1.00 97.75 101 TYR A O 1
ATOM 788 N N . VAL A 1 102 ? -5.318 2.436 4.058 1.00 97.75 102 VAL A N 1
ATOM 789 C CA . VAL A 1 102 ? -4.905 2.718 2.684 1.00 97.75 102 VAL A CA 1
ATOM 790 C C . VAL A 1 102 ? -3.563 3.433 2.763 1.00 97.75 102 VAL A C 1
ATOM 792 O O . VAL A 1 102 ? -3.421 4.383 3.533 1.00 97.75 102 VAL A O 1
ATOM 795 N N . VAL A 1 103 ? -2.588 2.979 1.984 1.00 98.00 103 VAL A N 1
ATOM 796 C CA . VAL A 1 103 ? -1.238 3.542 1.936 1.00 98.00 103 VAL A CA 1
ATOM 797 C C . VAL A 1 103 ? -0.884 3.822 0.483 1.00 98.00 103 VAL A C 1
ATOM 799 O O . VAL A 1 103 ? -1.072 2.968 -0.381 1.00 98.00 103 VAL A O 1
ATOM 802 N N . ALA A 1 104 ? -0.362 5.017 0.223 1.00 97.75 104 ALA A N 1
ATOM 803 C CA . ALA A 1 104 ? 0.233 5.380 -1.053 1.00 97.75 104 ALA A CA 1
ATOM 804 C C . ALA A 1 104 ? 1.682 5.801 -0.807 1.00 97.75 104 ALA A C 1
ATOM 806 O O . ALA A 1 104 ? 1.938 6.698 -0.004 1.00 97.75 104 ALA A O 1
ATOM 807 N N . VAL A 1 105 ? 2.614 5.137 -1.484 1.00 97.56 105 VAL A N 1
ATOM 808 C CA . VAL A 1 105 ? 4.043 5.448 -1.447 1.00 97.56 105 VAL A CA 1
ATOM 809 C C . VAL A 1 105 ? 4.473 5.922 -2.825 1.00 97.56 105 VAL A C 1
ATOM 811 O O . VAL A 1 105 ? 4.120 5.315 -3.836 1.00 97.56 105 VAL A O 1
ATOM 814 N N . MET A 1 106 ? 5.243 7.006 -2.831 1.00 96.00 106 MET A N 1
ATOM 815 C CA . MET A 1 106 ? 5.881 7.582 -4.005 1.00 96.00 106 MET A CA 1
ATOM 816 C C . MET A 1 106 ? 7.365 7.768 -3.697 1.00 96.00 106 MET A C 1
ATOM 818 O O . MET A 1 106 ? 7.703 8.386 -2.687 1.00 96.00 106 MET A O 1
ATOM 822 N N . VAL A 1 107 ? 8.236 7.261 -4.567 1.00 93.62 107 VAL A N 1
ATOM 823 C CA . VAL A 1 107 ? 9.690 7.416 -4.451 1.00 93.62 107 VAL A CA 1
ATOM 824 C C . VAL A 1 107 ? 10.227 7.970 -5.762 1.00 93.62 107 VAL A C 1
ATOM 826 O O . VAL A 1 107 ? 10.231 7.275 -6.774 1.00 93.62 107 VAL A O 1
ATOM 829 N N . GLN A 1 108 ? 10.652 9.233 -5.745 1.00 91.44 108 GLN A N 1
ATOM 830 C CA . GLN A 1 108 ? 11.406 9.828 -6.848 1.00 91.44 108 GLN A CA 1
ATOM 831 C C . GLN A 1 108 ? 12.827 9.252 -6.870 1.00 91.44 108 GLN A C 1
ATOM 833 O O . GLN A 1 108 ? 13.397 8.993 -5.809 1.00 91.44 108 GLN A O 1
ATOM 838 N N . GLY A 1 109 ? 13.388 9.039 -8.059 1.00 90.69 109 GLY A N 1
ATOM 839 C CA . GLY A 1 109 ? 14.618 8.276 -8.224 1.00 90.69 109 GLY A CA 1
ATOM 840 C C . GLY A 1 109 ? 14.423 6.781 -7.981 1.00 90.69 109 GLY A C 1
ATOM 841 O O . GLY A 1 109 ? 15.399 6.084 -7.743 1.00 90.69 109 GLY A O 1
ATOM 842 N N . GLY A 1 110 ? 13.185 6.281 -7.972 1.00 90.50 110 GLY A N 1
ATOM 843 C CA . GLY A 1 110 ? 12.874 4.865 -7.785 1.00 90.50 110 GLY A CA 1
ATOM 844 C C . GLY A 1 110 ? 12.591 4.194 -9.123 1.00 90.50 110 GLY A C 1
ATOM 845 O O . GLY A 1 110 ? 11.828 4.732 -9.920 1.00 90.50 110 GLY A O 1
ATOM 846 N N . GLU A 1 111 ? 13.174 3.022 -9.361 1.00 88.00 111 GLU A N 1
ATOM 847 C CA . GLU A 1 111 ? 13.064 2.337 -10.654 1.00 88.00 111 GLU A CA 1
ATOM 848 C C . GLU A 1 111 ? 11.669 1.722 -10.869 1.00 88.00 111 GLU A C 1
ATOM 850 O O . GLU A 1 111 ? 10.934 2.135 -11.767 1.00 88.00 111 GLU A O 1
ATOM 855 N N . HIS A 1 112 ? 11.235 0.811 -9.988 1.00 91.75 112 HIS A N 1
ATOM 856 C CA . HIS A 1 112 ? 9.947 0.121 -10.125 1.00 91.75 112 HIS A CA 1
ATOM 857 C C . HIS A 1 112 ? 9.067 0.238 -8.879 1.00 91.75 112 HIS A C 1
ATOM 859 O O . HIS A 1 112 ? 9.514 0.092 -7.741 1.00 91.75 112 HIS A O 1
ATOM 865 N N . GLY A 1 113 ? 7.760 0.429 -9.092 1.00 90.94 113 GLY A N 1
ATOM 866 C CA . GLY A 1 113 ? 6.772 0.442 -8.009 1.00 90.94 113 GLY A CA 1
ATOM 867 C C . GLY A 1 113 ? 6.752 -0.848 -7.180 1.00 90.94 113 GLY A C 1
ATOM 868 O O . GLY A 1 113 ? 6.544 -0.788 -5.970 1.00 90.94 113 GLY A O 1
ATOM 869 N N . GLY A 1 114 ? 6.995 -2.001 -7.815 1.00 91.75 114 GLY A N 1
ATOM 870 C CA . GLY A 1 114 ? 6.989 -3.317 -7.168 1.00 91.75 114 GLY A CA 1
ATOM 871 C C . GLY A 1 114 ? 8.194 -3.576 -6.260 1.00 91.75 114 GLY A C 1
ATOM 872 O O . GLY A 1 114 ? 8.002 -4.040 -5.139 1.00 91.75 114 GLY A O 1
ATOM 873 N N . SER A 1 115 ? 9.412 -3.241 -6.702 1.00 92.62 115 SER A N 1
ATOM 874 C CA . SER A 1 115 ? 10.652 -3.452 -5.933 1.00 92.62 115 SER A CA 1
ATOM 875 C C . SER A 1 115 ? 10.945 -2.330 -4.934 1.00 92.62 115 SER A C 1
ATOM 877 O O . SER A 1 115 ? 11.507 -2.582 -3.875 1.00 92.62 115 SER A O 1
ATOM 879 N N . VAL A 1 116 ? 10.523 -1.093 -5.216 1.00 95.31 116 VAL A N 1
ATOM 880 C CA . VAL A 1 116 ? 10.855 0.073 -4.379 1.00 95.31 116 VAL A CA 1
ATOM 881 C C . VAL A 1 116 ? 9.691 0.473 -3.473 1.00 95.31 116 VAL A C 1
ATOM 883 O O . VAL A 1 116 ? 9.786 0.415 -2.248 1.00 95.31 116 VAL A O 1
ATOM 886 N N . ALA A 1 117 ? 8.564 0.890 -4.057 1.00 96.88 117 ALA A N 1
ATOM 887 C CA . ALA A 1 117 ? 7.450 1.453 -3.291 1.00 96.88 117 ALA A CA 1
ATOM 888 C C . ALA A 1 117 ? 6.630 0.374 -2.552 1.00 96.88 117 ALA A C 1
ATOM 890 O O . ALA A 1 117 ? 6.129 0.622 -1.451 1.00 96.88 117 ALA A O 1
ATOM 891 N N . GLY A 1 118 ? 6.525 -0.827 -3.130 1.00 96.56 118 GLY A N 1
ATOM 892 C CA . GLY A 1 118 ? 5.826 -1.984 -2.564 1.00 96.56 118 GLY A CA 1
ATOM 893 C C . GLY A 1 118 ? 6.331 -2.390 -1.173 1.00 96.56 118 GLY A C 1
ATOM 894 O O . GLY A 1 118 ? 5.533 -2.394 -0.227 1.00 96.56 118 GLY A O 1
ATOM 895 N N . PRO A 1 119 ? 7.636 -2.676 -0.995 1.00 95.88 119 PRO A N 1
ATOM 896 C CA . PRO A 1 119 ? 8.204 -3.041 0.302 1.00 95.88 119 PRO A CA 1
ATOM 897 C C . PRO A 1 119 ? 8.021 -1.960 1.371 1.00 95.88 119 PRO A C 1
ATOM 899 O O . PRO A 1 119 ? 7.682 -2.276 2.513 1.00 95.88 119 PRO A O 1
ATOM 902 N N . ILE A 1 120 ? 8.163 -0.680 1.006 1.00 96.81 120 ILE A N 1
ATOM 903 C CA . ILE A 1 120 ? 7.952 0.448 1.930 1.00 96.81 120 ILE A CA 1
ATOM 904 C C . ILE A 1 120 ? 6.499 0.473 2.421 1.00 96.81 120 ILE A C 1
ATOM 906 O O . ILE A 1 120 ? 6.245 0.523 3.626 1.00 96.81 120 ILE A O 1
ATOM 910 N N . ALA A 1 121 ? 5.531 0.414 1.501 1.00 96.81 121 ALA A N 1
ATOM 911 C CA . ALA A 1 121 ? 4.113 0.443 1.854 1.00 96.81 121 ALA A CA 1
ATOM 912 C C . ALA A 1 121 ? 3.724 -0.745 2.744 1.00 96.81 121 ALA A C 1
ATOM 914 O O . ALA A 1 121 ? 2.959 -0.604 3.698 1.00 96.81 121 ALA A O 1
ATOM 915 N N . THR A 1 122 ? 4.306 -1.905 2.459 1.00 93.00 122 THR A N 1
ATOM 916 C CA . THR A 1 122 ? 4.077 -3.150 3.196 1.00 93.00 122 THR A CA 1
ATOM 917 C C . THR A 1 122 ? 4.606 -3.061 4.615 1.00 93.00 122 THR A C 1
ATOM 919 O O . THR A 1 122 ? 3.904 -3.438 5.552 1.00 93.00 122 THR A O 1
ATOM 922 N N . ARG A 1 123 ? 5.787 -2.464 4.804 1.00 94.12 123 ARG A N 1
ATOM 923 C CA . ARG A 1 123 ? 6.337 -2.204 6.136 1.00 94.12 123 ARG A CA 1
ATOM 924 C C . ARG A 1 123 ? 5.453 -1.255 6.944 1.00 94.12 123 ARG A C 1
ATOM 926 O O . ARG A 1 123 ? 5.243 -1.484 8.134 1.00 94.12 123 ARG A O 1
ATOM 933 N N . ILE A 1 124 ? 4.894 -0.221 6.310 1.00 95.62 124 ILE A N 1
ATOM 934 C CA . ILE A 1 124 ? 3.940 0.695 6.955 1.00 95.62 124 ILE A CA 1
ATOM 935 C C . ILE A 1 124 ? 2.674 -0.057 7.382 1.00 95.62 124 ILE A C 1
ATOM 937 O O . ILE A 1 124 ? 2.236 0.093 8.524 1.00 95.62 124 ILE A O 1
ATOM 941 N N . LEU A 1 125 ? 2.095 -0.873 6.495 1.00 95.94 125 LEU A N 1
ATOM 942 C CA . LEU A 1 125 ? 0.897 -1.665 6.786 1.00 95.94 125 LEU A CA 1
ATOM 943 C C . LEU A 1 125 ? 1.137 -2.667 7.918 1.00 95.94 125 LEU A C 1
ATOM 945 O O . LEU A 1 125 ? 0.368 -2.691 8.876 1.00 95.94 125 LEU A O 1
ATOM 949 N N . GLU A 1 126 ? 2.216 -3.445 7.840 1.00 94.00 126 GLU A N 1
ATOM 950 C CA . GLU A 1 126 ? 2.608 -4.430 8.852 1.00 94.00 126 GLU A CA 1
ATOM 951 C C . GLU A 1 126 ? 2.723 -3.785 10.238 1.00 94.00 126 GLU A C 1
ATOM 953 O O . GLU A 1 126 ? 2.111 -4.250 11.200 1.00 94.00 126 GLU A O 1
ATOM 958 N N . ARG A 1 127 ? 3.461 -2.673 10.345 1.00 93.81 127 ARG A N 1
ATOM 959 C CA . ARG A 1 127 ? 3.664 -1.978 11.624 1.00 93.81 127 ARG A CA 1
ATOM 960 C C . ARG A 1 127 ? 2.387 -1.319 12.136 1.00 93.81 127 ARG A C 1
ATOM 962 O O . ARG A 1 127 ? 2.150 -1.342 13.339 1.00 93.81 127 ARG A O 1
ATOM 969 N N . SER A 1 128 ? 1.548 -0.792 11.247 1.00 94.50 128 SER A N 1
ATOM 970 C CA . SER A 1 128 ? 0.255 -0.195 11.611 1.00 94.50 128 SER A CA 1
ATOM 971 C C . SER A 1 128 ? -0.716 -1.239 12.169 1.00 94.50 128 SER A C 1
ATOM 973 O O . SER A 1 128 ? -1.343 -1.015 13.201 1.00 94.50 128 SER A O 1
ATOM 975 N N . LEU A 1 129 ? -0.788 -2.411 11.537 1.00 94.00 129 LEU A N 1
ATOM 976 C CA . LEU A 1 129 ? -1.599 -3.534 12.011 1.00 94.00 129 LEU A CA 1
ATOM 977 C C . LEU A 1 129 ? -1.045 -4.111 13.324 1.00 94.00 129 LEU A C 1
ATOM 979 O O . LEU A 1 129 ? -1.804 -4.389 14.248 1.00 94.00 129 LEU A O 1
ATOM 983 N N . ALA A 1 130 ? 0.279 -4.212 13.463 1.00 92.38 130 ALA A N 1
ATOM 984 C CA . ALA A 1 130 ? 0.901 -4.638 14.715 1.00 92.38 130 ALA A CA 1
ATOM 985 C C . ALA A 1 130 ? 0.659 -3.646 15.872 1.00 92.38 130 ALA A C 1
ATOM 987 O O . ALA A 1 130 ? 0.539 -4.078 17.021 1.00 92.38 130 ALA A O 1
ATOM 988 N N . LEU A 1 131 ? 0.555 -2.337 15.595 1.00 92.88 131 LEU A N 1
ATOM 989 C CA . LEU A 1 131 ? 0.173 -1.325 16.594 1.00 92.88 131 LEU A CA 1
ATOM 990 C C . LEU A 1 131 ? -1.245 -1.551 17.111 1.00 92.88 131 LEU A C 1
ATOM 992 O O . LEU A 1 131 ? -1.454 -1.522 18.322 1.00 92.88 131 LEU A O 1
ATOM 996 N N . ASP A 1 132 ? -2.202 -1.821 16.220 1.00 92.06 132 ASP A N 1
ATOM 997 C CA . ASP A 1 132 ? -3.586 -2.116 16.615 1.00 92.06 132 ASP A CA 1
ATOM 998 C C . ASP A 1 132 ? -3.687 -3.322 17.551 1.00 92.06 132 ASP A C 1
ATOM 1000 O O . ASP A 1 132 ? -4.514 -3.353 18.461 1.00 92.06 132 ASP A O 1
ATOM 1004 N N . GLU A 1 133 ? -2.844 -4.326 17.319 1.00 91.81 133 GLU A N 1
ATOM 1005 C CA . GLU A 1 133 ? -2.789 -5.546 18.122 1.00 91.81 133 GLU A CA 1
ATOM 1006 C C . GLU A 1 133 ? -1.978 -5.371 19.417 1.00 91.81 133 GLU A C 1
ATOM 1008 O O . GLU A 1 133 ? -1.890 -6.300 20.223 1.00 91.81 133 GLU A O 1
ATOM 1013 N N . GLY A 1 134 ? -1.363 -4.201 19.629 1.00 91.94 134 GLY A N 1
ATOM 1014 C CA . GLY A 1 134 ? -0.458 -3.945 20.750 1.00 91.94 134 GLY A CA 1
ATOM 1015 C C . GLY A 1 134 ? 0.832 -4.772 20.697 1.00 91.94 134 GLY A C 1
ATOM 1016 O O . GLY A 1 134 ? 1.462 -4.985 21.733 1.00 91.94 134 GLY A O 1
ATOM 1017 N N . LYS A 1 135 ? 1.207 -5.267 19.509 1.00 90.69 135 LYS A N 1
ATOM 1018 C CA . LYS A 1 135 ? 2.414 -6.071 19.244 1.00 90.69 135 LYS A CA 1
ATOM 1019 C C . LYS A 1 135 ? 3.600 -5.241 18.755 1.00 90.69 135 LYS A C 1
ATOM 1021 O O . LYS A 1 135 ? 4.702 -5.769 18.625 1.00 90.69 135 LYS A O 1
ATOM 1026 N N . PHE A 1 136 ? 3.391 -3.960 18.473 1.00 88.38 136 PHE A N 1
ATOM 1027 C CA . PHE A 1 136 ? 4.449 -3.020 18.135 1.00 88.38 136 PHE A CA 1
ATOM 1028 C C . PHE A 1 136 ? 4.364 -1.809 19.058 1.00 88.38 136 PHE A C 1
ATOM 1030 O O . PHE A 1 136 ? 3.287 -1.250 19.238 1.00 88.38 136 PHE A O 1
ATOM 1037 N N . ASP A 1 137 ? 5.495 -1.424 19.642 1.00 86.00 137 ASP A N 1
ATOM 1038 C CA . ASP A 1 137 ? 5.629 -0.176 20.386 1.00 86.00 137 ASP A CA 1
ATOM 1039 C C . ASP A 1 137 ? 6.399 0.815 19.514 1.00 86.00 137 ASP A C 1
ATOM 1041 O O . ASP A 1 137 ? 7.547 0.569 19.131 1.00 86.00 137 ASP A O 1
ATOM 1045 N N . MET A 1 138 ? 5.735 1.902 19.130 1.00 83.12 138 MET A N 1
ATOM 1046 C CA . MET A 1 138 ? 6.311 2.886 18.225 1.00 83.12 138 MET A CA 1
ATOM 1047 C C . MET A 1 138 ? 7.224 3.826 19.008 1.00 83.12 138 MET A C 1
ATOM 1049 O O . MET A 1 138 ? 6.764 4.661 19.784 1.00 83.12 138 MET A O 1
ATOM 1053 N N . GLN A 1 139 ? 8.524 3.735 18.745 1.00 80.00 139 GLN A N 1
ATOM 1054 C CA . GLN A 1 139 ? 9.497 4.685 19.268 1.00 80.00 139 GLN A CA 1
ATOM 1055 C C . GLN A 1 139 ? 9.666 5.841 18.285 1.00 80.00 139 GLN A C 1
ATOM 1057 O O . GLN A 1 139 ? 9.978 5.634 17.113 1.00 80.00 139 GLN A O 1
ATOM 1062 N N . VAL A 1 140 ? 9.464 7.068 18.761 1.00 78.31 140 VAL A N 1
ATOM 1063 C CA . VAL A 1 140 ? 9.752 8.274 17.982 1.00 78.31 140 VAL A CA 1
ATOM 1064 C C . VAL A 1 140 ? 11.156 8.736 18.346 1.00 78.31 140 VAL A C 1
ATOM 1066 O O . VAL A 1 140 ? 11.407 9.129 19.483 1.00 78.31 140 VAL A O 1
ATOM 1069 N N . ALA A 1 141 ? 12.065 8.691 17.378 1.00 79.31 141 ALA A N 1
ATOM 1070 C CA . ALA A 1 141 ? 13.408 9.234 17.507 1.00 79.31 141 ALA A CA 1
ATOM 1071 C C . ALA A 1 141 ? 13.567 10.437 16.578 1.00 79.31 141 ALA A C 1
ATOM 1073 O O . ALA A 1 141 ? 13.082 10.436 15.444 1.00 79.31 141 ALA A O 1
ATOM 1074 N N . TRP A 1 142 ? 14.264 11.465 17.054 1.00 78.06 142 TRP A N 1
ATOM 1075 C CA . TRP A 1 142 ? 14.702 12.541 16.180 1.00 78.06 142 TRP A CA 1
ATOM 1076 C C . TRP A 1 142 ? 15.859 12.037 15.319 1.00 78.06 142 TRP A C 1
ATOM 1078 O O . TRP A 1 142 ? 16.860 11.549 15.843 1.00 78.06 142 TRP A O 1
ATOM 1088 N N . LEU A 1 143 ? 15.717 12.157 14.002 1.00 78.88 143 LEU A N 1
ATOM 1089 C CA . LEU A 1 143 ? 16.780 11.855 13.054 1.00 78.88 143 LEU A CA 1
ATOM 1090 C C . LEU A 1 143 ? 17.433 13.161 12.612 1.00 78.88 143 LEU A C 1
ATOM 1092 O O . LEU A 1 143 ? 16.742 14.120 12.260 1.00 78.88 143 LEU A O 1
ATOM 1096 N N . ALA A 1 144 ? 18.767 13.186 12.611 1.00 80.50 144 ALA A N 1
ATOM 1097 C CA . ALA A 1 144 ? 19.500 14.300 12.032 1.00 80.50 144 ALA A CA 1
ATOM 1098 C C . ALA A 1 144 ? 19.163 14.410 10.535 1.00 80.50 144 ALA A C 1
ATOM 1100 O O . ALA A 1 144 ? 19.117 13.380 9.856 1.00 80.50 144 ALA A O 1
ATOM 1101 N N . PRO A 1 145 ? 18.947 15.627 10.000 1.00 81.06 145 PRO A N 1
ATOM 1102 C CA . PRO A 1 145 ? 18.735 15.808 8.572 1.00 81.06 145 PRO A CA 1
ATOM 1103 C C . PRO A 1 145 ? 19.850 15.149 7.757 1.00 81.06 145 PRO A C 1
ATOM 1105 O O . PRO A 1 145 ? 21.023 15.179 8.139 1.00 81.06 145 PRO A O 1
ATOM 1108 N N . ALA A 1 146 ? 19.501 14.565 6.614 1.00 74.00 146 ALA A N 1
ATOM 1109 C CA . ALA A 1 146 ? 20.503 14.095 5.672 1.00 74.00 146 ALA A CA 1
ATOM 1110 C C . ALA A 1 146 ? 21.240 15.315 5.091 1.00 74.00 146 ALA A C 1
ATOM 1112 O O . ALA A 1 146 ? 20.644 16.135 4.400 1.00 74.00 146 ALA A O 1
ATOM 1113 N N . HIS A 1 147 ? 22.533 15.457 5.395 1.00 66.31 147 HIS A N 1
ATOM 1114 C CA . HIS A 1 147 ? 23.356 16.584 4.927 1.00 66.31 147 HIS A CA 1
ATOM 1115 C C . HIS A 1 147 ? 24.079 16.293 3.603 1.00 66.31 147 HIS A C 1
ATOM 1117 O O . HIS A 1 147 ? 24.716 17.180 3.039 1.00 66.31 147 HIS A O 1
ATOM 1123 N N . LYS A 1 148 ? 24.005 15.055 3.101 1.00 65.69 148 LYS A N 1
ATOM 1124 C CA . LYS A 1 148 ? 24.605 14.669 1.822 1.00 65.69 148 LYS A CA 1
ATOM 1125 C C . LYS A 1 148 ? 23.561 14.801 0.720 1.00 65.69 148 LYS A C 1
ATOM 1127 O O . LYS A 1 148 ? 22.463 14.263 0.842 1.00 65.69 148 LYS A O 1
ATOM 1132 N N . THR A 1 149 ? 23.907 15.509 -0.349 1.00 61.12 149 THR A N 1
ATOM 1133 C CA . THR A 1 149 ? 23.111 15.523 -1.579 1.00 61.12 149 THR A CA 1
ATOM 1134 C C . THR A 1 149 ? 22.995 14.088 -2.087 1.00 61.12 149 THR A C 1
ATOM 1136 O O . THR A 1 149 ? 24.011 13.397 -2.156 1.00 61.12 149 THR A O 1
ATOM 1139 N N . ASN A 1 150 ? 21.785 13.628 -2.420 1.00 60.28 150 ASN A N 1
ATOM 1140 C CA . ASN A 1 150 ? 21.639 12.365 -3.139 1.00 60.28 150 ASN A CA 1
ATOM 1141 C C . ASN A 1 150 ? 22.395 12.520 -4.474 1.00 60.28 150 ASN A C 1
ATOM 1143 O O . ASN A 1 150 ? 22.057 13.441 -5.221 1.00 60.28 150 ASN A O 1
ATOM 1147 N N . PRO A 1 151 ? 23.407 11.689 -4.783 1.00 61.25 151 PRO A N 1
ATOM 1148 C CA . PRO A 1 151 ? 24.184 11.786 -6.021 1.00 61.25 151 PRO A CA 1
ATOM 1149 C C . PRO A 1 151 ? 23.389 11.413 -7.295 1.00 61.25 151 PRO A C 1
ATOM 1151 O O . PRO A 1 151 ? 23.986 10.976 -8.271 1.00 61.25 151 PRO A O 1
ATOM 1154 N N . PHE A 1 152 ? 22.060 11.581 -7.308 1.00 63.31 152 PHE A N 1
ATOM 1155 C CA . PHE A 1 152 ? 21.140 11.098 -8.348 1.00 63.31 152 PHE A CA 1
ATOM 1156 C C . PHE A 1 152 ? 21.261 9.594 -8.613 1.00 63.31 152 PHE A C 1
ATOM 1158 O O . PHE A 1 152 ? 21.028 9.125 -9.725 1.00 63.31 152 PHE A O 1
ATOM 1165 N N . GLN A 1 153 ? 21.630 8.819 -7.592 1.00 78.62 153 GLN A N 1
ATOM 1166 C CA . GLN A 1 153 ? 21.633 7.370 -7.723 1.00 78.62 153 GLN A CA 1
ATOM 1167 C C . GLN A 1 153 ? 20.203 6.853 -7.612 1.00 78.62 153 GLN A C 1
ATOM 1169 O O . GLN A 1 153 ? 19.509 7.112 -6.625 1.00 78.62 153 GLN A O 1
ATOM 1174 N N . MET A 1 154 ? 19.782 6.126 -8.646 1.00 84.38 154 MET A N 1
ATOM 1175 C CA . MET A 1 154 ? 18.482 5.472 -8.680 1.00 84.38 154 MET A CA 1
ATOM 1176 C C . MET A 1 154 ? 18.422 4.371 -7.617 1.00 84.38 154 MET A C 1
ATOM 1178 O O . MET A 1 154 ? 19.317 3.530 -7.516 1.00 84.38 154 MET A O 1
ATOM 1182 N N . VAL A 1 155 ? 17.340 4.360 -6.846 1.00 88.50 155 VAL A N 1
ATOM 1183 C CA . VAL A 1 155 ? 16.977 3.269 -5.948 1.00 88.50 155 VAL A CA 1
ATOM 1184 C C . VAL A 1 155 ? 16.356 2.167 -6.795 1.00 88.50 155 VAL A C 1
ATOM 1186 O O . VAL A 1 155 ? 15.222 2.291 -7.260 1.00 88.50 155 VAL A O 1
ATOM 1189 N N . LYS A 1 156 ? 17.116 1.093 -6.998 1.00 89.44 156 LYS A N 1
ATOM 1190 C CA . LYS A 1 156 ? 16.662 -0.086 -7.746 1.00 89.44 156 LYS A CA 1
ATOM 1191 C C . LYS A 1 156 ? 15.744 -0.975 -6.913 1.00 89.44 156 LYS A C 1
ATOM 1193 O O . LYS A 1 156 ? 14.767 -1.535 -7.411 1.00 89.44 156 LYS A O 1
ATOM 1198 N N . ASP A 1 157 ? 16.056 -1.078 -5.622 1.00 91.69 157 ASP A N 1
ATOM 1199 C CA . ASP A 1 157 ? 15.380 -1.995 -4.719 1.00 91.69 157 ASP A CA 1
ATOM 1200 C C . ASP A 1 157 ? 15.363 -1.514 -3.256 1.00 91.69 157 ASP A C 1
ATOM 1202 O O . ASP A 1 157 ? 16.274 -0.817 -2.807 1.00 91.69 157 ASP A O 1
ATOM 1206 N N . VAL A 1 158 ? 14.325 -1.907 -2.510 1.00 92.31 158 VAL A N 1
ATOM 1207 C CA . VAL A 1 158 ? 14.195 -1.743 -1.060 1.00 92.31 158 VAL A CA 1
ATOM 1208 C C . VAL A 1 158 ? 13.921 -3.095 -0.400 1.00 92.31 158 VAL A C 1
ATOM 1210 O O . VAL A 1 158 ? 12.875 -3.719 -0.600 1.00 92.31 158 VAL A O 1
ATOM 1213 N N . THR A 1 159 ? 14.835 -3.519 0.470 1.00 87.94 159 THR A N 1
ATOM 1214 C CA . THR A 1 159 ? 14.725 -4.738 1.279 1.00 87.94 159 THR A CA 1
ATOM 1215 C C . THR A 1 159 ? 14.781 -4.405 2.771 1.00 87.94 159 THR A C 1
ATOM 1217 O O . THR A 1 159 ? 15.371 -3.412 3.192 1.00 87.94 159 THR A O 1
ATOM 1220 N N . TYR A 1 160 ? 14.145 -5.240 3.594 1.00 83.56 160 TYR A N 1
ATOM 1221 C CA . TYR A 1 160 ? 14.210 -5.149 5.053 1.00 83.56 160 TYR A CA 1
ATOM 1222 C C . TYR A 1 160 ? 14.624 -6.513 5.605 1.00 83.56 160 TYR A C 1
ATOM 1224 O O . TYR A 1 160 ? 13.954 -7.505 5.332 1.00 83.56 160 TYR A O 1
ATOM 1232 N N . HIS A 1 161 ? 15.702 -6.571 6.391 1.00 69.62 161 HIS A N 1
ATOM 1233 C CA . HIS A 1 161 ? 16.246 -7.839 6.906 1.00 69.62 161 HIS A CA 1
ATOM 1234 C C . HIS A 1 161 ? 15.819 -8.172 8.349 1.00 69.62 161 HIS A C 1
ATOM 1236 O O . HIS A 1 161 ? 16.085 -9.271 8.836 1.00 69.62 161 HIS A O 1
ATOM 1242 N N . ASP A 1 162 ? 15.090 -7.276 9.019 1.00 59.97 162 ASP A N 1
ATOM 1243 C CA . ASP A 1 162 ? 14.677 -7.469 10.411 1.00 59.97 162 ASP A CA 1
ATOM 1244 C C . ASP A 1 162 ? 13.340 -8.221 10.554 1.00 59.97 162 ASP A C 1
ATOM 1246 O O . ASP A 1 162 ? 12.263 -7.646 10.357 1.00 59.97 162 ASP A O 1
ATOM 1250 N N . ALA A 1 163 ? 13.472 -9.483 10.982 1.00 45.19 163 ALA A N 1
ATOM 1251 C CA . ALA A 1 163 ? 12.552 -10.347 11.734 1.00 45.19 163 ALA A CA 1
ATOM 1252 C C . ALA A 1 163 ? 11.057 -10.362 11.337 1.00 45.19 163 ALA A C 1
ATOM 1254 O O . ALA A 1 163 ? 10.258 -9.571 11.838 1.00 45.19 163 ALA A O 1
ATOM 1255 N N . GLY A 1 164 ? 10.662 -11.390 10.570 1.00 42.16 164 GLY A N 1
ATOM 1256 C CA . GLY A 1 164 ? 9.321 -11.997 10.661 1.00 42.16 164 GLY A CA 1
ATOM 1257 C C . GLY A 1 164 ? 8.515 -12.136 9.366 1.00 42.16 164 GLY A C 1
ATOM 1258 O O . GLY A 1 164 ? 7.599 -12.957 9.326 1.00 42.16 164 GLY A O 1
ATOM 1259 N N . GLY A 1 165 ? 8.857 -11.409 8.303 1.00 39.97 165 GLY A N 1
ATOM 1260 C CA . GLY A 1 165 ? 8.183 -11.501 7.005 1.00 39.97 165 GLY A CA 1
ATOM 1261 C C . GLY A 1 165 ? 9.085 -12.160 5.971 1.00 39.97 165 GLY A C 1
ATOM 1262 O O . GLY A 1 165 ? 10.125 -11.611 5.625 1.00 39.97 165 GLY A O 1
ATOM 1263 N N . ASN A 1 166 ? 8.710 -13.346 5.497 1.00 40.38 166 ASN A N 1
ATOM 1264 C CA . ASN A 1 166 ? 9.429 -14.068 4.451 1.00 40.38 166 ASN A CA 1
ATOM 1265 C C . ASN A 1 166 ? 9.377 -13.262 3.136 1.00 40.38 166 ASN A C 1
ATOM 1267 O O . ASN A 1 166 ? 8.358 -13.276 2.449 1.00 40.38 166 ASN A O 1
ATOM 1271 N N . LEU A 1 167 ? 10.455 -12.543 2.811 1.00 46.66 167 LEU A N 1
ATOM 1272 C CA . LEU A 1 167 ? 10.703 -11.963 1.489 1.00 46.66 167 LEU A CA 1
ATOM 1273 C C . LEU A 1 167 ? 11.093 -13.111 0.555 1.00 46.66 167 LEU A C 1
ATOM 1275 O O . LEU A 1 167 ? 12.253 -13.503 0.496 1.00 46.66 167 LEU A O 1
ATOM 1279 N N . GLY A 1 168 ? 10.102 -13.699 -0.107 1.00 36.19 168 GLY A N 1
ATOM 1280 C CA . GLY A 1 168 ? 10.302 -14.809 -1.028 1.00 36.19 168 GLY A CA 1
ATOM 1281 C C . GLY A 1 168 ? 9.311 -14.761 -2.180 1.00 36.19 168 GLY A C 1
ATOM 1282 O O . GLY A 1 168 ? 8.288 -15.439 -2.136 1.00 36.19 168 GLY A O 1
ATOM 1283 N N . SER A 1 169 ? 9.635 -13.962 -3.191 1.00 38.34 169 SER A N 1
ATOM 1284 C CA . SER A 1 169 ? 9.383 -14.278 -4.598 1.00 38.34 169 SER A CA 1
ATOM 1285 C C . SER A 1 169 ? 10.424 -13.525 -5.426 1.00 38.34 169 SER A C 1
ATOM 1287 O O . SER A 1 169 ? 10.505 -12.297 -5.381 1.00 38.34 169 SER A O 1
ATOM 1289 N N . GLU A 1 170 ? 11.287 -14.281 -6.097 1.00 35.94 170 GLU A N 1
ATOM 1290 C CA . GLU A 1 170 ? 12.133 -13.778 -7.175 1.00 35.94 170 GLU A CA 1
ATOM 1291 C C . GLU A 1 170 ? 11.196 -13.547 -8.366 1.00 35.94 170 GLU A C 1
ATOM 1293 O O . GLU A 1 170 ? 10.689 -14.505 -8.943 1.00 35.94 170 GLU A O 1
ATOM 1298 N N . ASP A 1 171 ? 10.872 -12.287 -8.660 1.00 43.69 171 ASP A N 1
ATOM 1299 C CA . ASP A 1 171 ? 10.061 -11.931 -9.826 1.00 43.69 171 ASP A CA 1
ATOM 1300 C C . ASP A 1 171 ? 10.992 -11.625 -11.010 1.00 43.69 171 ASP A C 1
ATOM 1302 O O . ASP A 1 171 ? 11.859 -10.748 -10.939 1.00 43.69 171 ASP A O 1
ATOM 1306 N N . GLU A 1 172 ? 10.790 -12.352 -12.110 1.00 43.53 172 GLU A N 1
ATOM 1307 C CA . GLU A 1 172 ? 11.447 -12.153 -13.403 1.00 43.53 172 GLU A CA 1
ATOM 1308 C C . GLU A 1 172 ? 10.904 -10.902 -14.128 1.00 43.53 172 GLU A C 1
ATOM 1310 O O . GLU A 1 172 ? 10.199 -10.998 -15.129 1.00 43.53 172 GLU A O 1
ATOM 1315 N N . GLU A 1 173 ? 11.240 -9.704 -13.641 1.00 42.38 173 GLU A N 1
ATOM 1316 C CA . GLU A 1 173 ? 11.240 -8.484 -14.479 1.00 42.38 173 GLU A CA 1
ATOM 1317 C C . GLU A 1 173 ? 12.657 -8.091 -14.943 1.00 42.38 173 GLU A C 1
ATOM 1319 O O . GLU A 1 173 ? 12.833 -7.086 -15.627 1.00 42.38 173 GLU A O 1
ATOM 1324 N N . ASN A 1 174 ? 13.670 -8.916 -14.656 1.00 41.41 174 ASN A N 1
ATOM 1325 C CA . ASN A 1 174 ? 15.044 -8.700 -15.109 1.00 41.41 174 ASN A CA 1
ATOM 1326 C C . ASN A 1 174 ? 15.341 -9.503 -16.381 1.00 41.41 174 ASN A C 1
ATOM 1328 O O . ASN A 1 174 ? 16.030 -10.520 -16.347 1.00 41.41 174 ASN A O 1
ATOM 1332 N N . ALA A 1 175 ? 14.845 -9.027 -17.519 1.00 36.91 175 ALA A N 1
ATOM 1333 C CA . ALA A 1 175 ? 15.446 -9.347 -18.809 1.00 36.91 175 ALA A CA 1
ATOM 1334 C C . ALA A 1 175 ? 16.310 -8.160 -19.255 1.00 36.91 175 ALA A C 1
ATOM 1336 O O . ALA A 1 175 ? 15.888 -7.405 -20.124 1.00 36.91 175 ALA A O 1
ATOM 1337 N N . ASP A 1 176 ? 17.444 -7.960 -18.575 1.00 35.50 176 ASP A N 1
ATOM 1338 C CA . ASP A 1 176 ? 18.780 -7.671 -19.133 1.00 35.50 176 ASP A CA 1
ATOM 1339 C C . ASP A 1 176 ? 19.733 -7.163 -18.025 1.00 35.50 176 ASP A C 1
ATOM 1341 O O . ASP A 1 176 ? 19.325 -6.512 -17.066 1.00 35.50 176 ASP A O 1
ATOM 1345 N N . ASP A 1 177 ? 21.009 -7.473 -18.218 1.00 34.06 177 ASP A N 1
ATOM 1346 C CA . ASP A 1 177 ? 22.215 -7.125 -17.470 1.00 34.06 177 ASP A CA 1
ATOM 1347 C C . ASP A 1 177 ? 22.634 -7.903 -16.204 1.00 34.06 177 ASP A C 1
ATOM 1349 O O . ASP A 1 177 ? 21.959 -8.074 -15.191 1.00 34.06 177 ASP A O 1
ATOM 1353 N N . SER A 1 178 ? 23.878 -8.356 -16.328 1.00 36.47 178 SER A N 1
ATOM 1354 C CA . SER A 1 178 ? 24.672 -9.244 -15.499 1.00 36.47 178 SER A CA 1
ATOM 1355 C C . SER A 1 178 ? 25.361 -8.578 -14.296 1.00 36.47 178 SER A C 1
ATOM 1357 O O . SER A 1 178 ? 25.878 -7.471 -14.417 1.00 36.47 178 SER A O 1
ATOM 1359 N N . GLN A 1 179 ? 25.534 -9.393 -13.243 1.00 34.44 179 GLN A N 1
ATOM 1360 C CA . GLN A 1 179 ? 26.546 -9.376 -12.161 1.00 34.44 179 GLN A CA 1
ATOM 1361 C C . GLN A 1 179 ? 26.317 -8.575 -10.855 1.00 34.44 179 GLN A C 1
ATOM 1363 O O . GLN A 1 179 ? 26.271 -7.350 -10.822 1.00 34.44 179 GLN A O 1
ATOM 1368 N N . ASP A 1 180 ? 26.303 -9.368 -9.769 1.00 30.22 180 ASP A N 1
ATOM 1369 C CA . ASP A 1 180 ? 26.981 -9.234 -8.466 1.00 30.22 180 ASP A CA 1
ATOM 1370 C C . ASP A 1 180 ? 26.884 -7.921 -7.665 1.00 30.22 180 ASP A C 1
ATOM 1372 O O . ASP A 1 180 ? 27.720 -7.029 -7.789 1.00 30.22 180 ASP A O 1
ATOM 1376 N N . ASN A 1 181 ? 25.985 -7.870 -6.674 1.00 31.02 181 ASN A N 1
ATOM 1377 C CA . ASN A 1 181 ? 26.298 -8.181 -5.263 1.00 31.02 181 ASN A CA 1
ATOM 1378 C C . ASN A 1 181 ? 25.216 -7.675 -4.295 1.00 31.02 181 ASN A C 1
ATOM 1380 O O . ASN A 1 181 ? 24.580 -6.642 -4.491 1.00 31.02 181 ASN A O 1
ATOM 1384 N N . ALA A 1 182 ? 25.066 -8.430 -3.208 1.00 31.52 182 ALA A N 1
ATOM 1385 C CA . ALA A 1 182 ? 24.136 -8.213 -2.113 1.00 31.52 182 ALA A CA 1
ATOM 1386 C C . ALA A 1 182 ? 24.424 -6.924 -1.323 1.00 31.52 182 ALA A C 1
ATOM 1388 O O . ALA A 1 182 ? 25.526 -6.729 -0.811 1.00 31.52 182 ALA A O 1
ATOM 1389 N N . ALA A 1 183 ? 23.394 -6.095 -1.139 1.00 28.53 183 ALA A N 1
ATOM 1390 C CA . ALA A 1 183 ? 23.358 -5.076 -0.098 1.00 28.53 183 ALA A CA 1
ATOM 1391 C C . ALA A 1 183 ? 22.498 -5.598 1.060 1.00 28.53 183 ALA A C 1
ATOM 1393 O O . ALA A 1 183 ? 21.306 -5.858 0.903 1.00 28.53 183 ALA A O 1
ATOM 1394 N N . GLN A 1 184 ? 23.129 -5.776 2.217 1.00 29.91 184 GLN A N 1
ATOM 1395 C CA . GLN A 1 184 ? 22.525 -6.277 3.442 1.00 29.91 184 GLN A CA 1
ATOM 1396 C C . GLN A 1 184 ? 22.549 -5.163 4.482 1.00 29.91 184 GLN A C 1
ATOM 1398 O O . GLN A 1 184 ? 23.627 -4.733 4.869 1.00 29.91 184 GLN A O 1
ATOM 1403 N N . MET A 1 185 ? 21.387 -4.725 4.971 1.00 28.52 185 MET A N 1
ATOM 1404 C CA . MET A 1 185 ? 21.291 -3.965 6.223 1.00 28.52 185 MET A CA 1
ATOM 1405 C C . MET A 1 185 ? 19.983 -4.281 6.950 1.00 28.52 185 MET A C 1
ATOM 1407 O O . MET A 1 185 ? 18.902 -3.881 6.522 1.00 28.52 185 MET A O 1
ATOM 1411 N N . ALA A 1 186 ? 20.091 -4.990 8.071 1.00 26.70 186 ALA A N 1
ATOM 1412 C CA . ALA A 1 186 ? 19.850 -4.385 9.378 1.00 26.70 186 ALA A CA 1
ATOM 1413 C C . ALA A 1 186 ? 20.234 -5.377 10.494 1.00 26.70 186 ALA A C 1
ATOM 1415 O O . ALA A 1 186 ? 19.825 -6.534 10.514 1.00 26.70 186 ALA A O 1
ATOM 1416 N N . SER A 1 187 ? 21.081 -4.911 11.408 1.00 29.48 187 SER A N 1
ATOM 1417 C CA . SER A 1 187 ? 21.046 -5.300 12.814 1.00 29.48 187 SER A CA 1
ATOM 1418 C C . SER A 1 187 ? 21.300 -4.030 13.630 1.00 29.48 187 SER A C 1
ATOM 1420 O O . SER A 1 187 ? 21.865 -3.060 13.126 1.00 29.48 187 SER A O 1
ATOM 1422 N N . SER A 1 188 ? 20.791 -4.007 14.854 1.00 37.06 188 SER A N 1
ATOM 1423 C CA . SER A 1 188 ? 20.359 -2.835 15.623 1.00 37.06 188 SER A CA 1
ATOM 1424 C C . SER A 1 188 ? 21.427 -1.857 16.151 1.00 37.06 188 SER A C 1
ATOM 1426 O O . SER A 1 188 ? 21.127 -1.125 17.090 1.00 37.06 188 SER A O 1
ATOM 1428 N N . ASP A 1 189 ? 22.621 -1.778 15.566 1.00 33.53 189 ASP A N 1
ATOM 1429 C CA . ASP A 1 189 ? 23.621 -0.758 15.915 1.00 33.53 189 ASP A CA 1
ATOM 1430 C C . ASP A 1 189 ? 23.748 0.260 14.775 1.00 33.53 189 ASP A C 1
ATOM 1432 O O . ASP A 1 189 ? 24.468 0.078 13.797 1.00 33.53 189 ASP A O 1
ATOM 1436 N N . ALA A 1 190 ? 22.986 1.350 14.886 1.00 38.06 190 ALA A N 1
ATOM 1437 C CA . ALA A 1 190 ? 22.928 2.416 13.893 1.00 38.06 190 ALA A CA 1
ATOM 1438 C C . ALA A 1 190 ? 24.177 3.319 13.943 1.00 38.06 190 ALA A C 1
ATOM 1440 O O . ALA A 1 190 ? 24.146 4.428 14.477 1.00 38.06 190 ALA A O 1
ATOM 1441 N N . ALA A 1 191 ? 25.263 2.865 13.325 1.00 29.84 191 ALA A N 1
ATOM 1442 C CA . ALA A 1 191 ? 26.244 3.730 12.679 1.00 29.84 191 ALA A CA 1
ATOM 1443 C C . ALA A 1 191 ? 26.375 3.256 11.221 1.00 29.84 191 ALA A C 1
ATOM 1445 O O . ALA A 1 191 ? 26.489 2.053 11.001 1.00 29.84 191 ALA A O 1
ATOM 1446 N N . PRO A 1 192 ? 26.294 4.145 10.213 1.00 34.75 192 PRO A N 1
ATOM 1447 C CA . PRO A 1 192 ? 26.425 3.723 8.825 1.00 34.75 192 PRO A CA 1
ATOM 1448 C C . PRO A 1 192 ? 27.825 3.148 8.594 1.00 34.75 192 PRO A C 1
ATOM 1450 O O . PRO A 1 192 ? 28.816 3.809 8.916 1.00 34.75 192 PRO A O 1
ATOM 1453 N N . ASP A 1 193 ? 27.899 1.957 8.002 1.00 38.97 193 ASP A N 1
ATOM 1454 C CA . ASP A 1 193 ? 29.143 1.440 7.442 1.00 38.97 193 ASP A CA 1
ATOM 1455 C C . ASP A 1 193 ? 29.572 2.373 6.303 1.00 38.97 193 ASP A C 1
ATOM 1457 O O . ASP A 1 193 ? 28.968 2.426 5.230 1.00 38.97 193 ASP A O 1
ATOM 1461 N N . VAL A 1 194 ? 30.588 3.191 6.575 1.00 43.69 194 VAL A N 1
ATOM 1462 C CA . VAL A 1 194 ? 31.288 3.978 5.563 1.00 43.69 194 VAL A CA 1
ATOM 1463 C C . VAL A 1 194 ? 32.506 3.162 5.164 1.00 43.69 194 VAL A C 1
ATOM 1465 O O . VAL A 1 194 ? 33.450 3.041 5.946 1.00 43.69 194 VAL A O 1
ATOM 1468 N N . GLU A 1 195 ? 32.487 2.604 3.955 1.00 41.47 195 GLU A N 1
ATOM 1469 C CA . GLU A 1 195 ? 33.695 2.040 3.354 1.00 41.47 195 GLU A CA 1
ATOM 1470 C C . GLU A 1 195 ? 34.785 3.131 3.325 1.00 41.47 195 GLU A C 1
ATOM 1472 O O . GLU A 1 195 ? 34.518 4.249 2.866 1.00 41.47 195 GLU A O 1
ATOM 1477 N N . PRO A 1 196 ? 35.993 2.871 3.857 1.00 49.72 196 PRO A N 1
ATOM 1478 C CA . PRO A 1 196 ? 37.060 3.857 3.833 1.00 49.72 196 PRO A CA 1
ATOM 1479 C C . PRO A 1 196 ? 37.465 4.149 2.388 1.00 49.72 196 PRO A C 1
ATOM 1481 O O . PRO A 1 196 ? 37.641 3.229 1.588 1.00 49.72 196 PRO A O 1
ATOM 1484 N N . GLU A 1 197 ? 37.625 5.434 2.065 1.00 46.38 197 GLU A N 1
ATOM 1485 C CA . GLU A 1 197 ? 38.013 5.871 0.724 1.00 46.38 197 GLU A CA 1
ATOM 1486 C C . GLU A 1 197 ? 39.307 5.180 0.272 1.00 46.38 197 GLU A C 1
ATOM 1488 O O . GLU A 1 197 ? 40.278 5.067 1.028 1.00 46.38 197 GLU A O 1
ATOM 1493 N N . ALA A 1 198 ? 39.304 4.699 -0.972 1.00 43.56 198 ALA A N 1
ATOM 1494 C CA . ALA A 1 198 ? 40.482 4.117 -1.591 1.00 43.56 198 ALA A CA 1
ATOM 1495 C C . ALA A 1 198 ? 41.557 5.193 -1.799 1.00 43.56 198 ALA A C 1
ATOM 1497 O O . ALA A 1 198 ? 41.250 6.349 -2.096 1.00 43.56 198 ALA A O 1
ATOM 1498 N N . ASP A 1 199 ? 42.829 4.811 -1.668 1.00 57.31 199 ASP A N 1
ATOM 1499 C CA . ASP A 1 199 ? 43.925 5.699 -2.051 1.00 57.31 199 ASP A CA 1
ATOM 1500 C C . ASP A 1 199 ? 43.893 6.000 -3.562 1.00 57.31 199 ASP A C 1
ATOM 1502 O O . ASP A 1 199 ? 43.146 5.392 -4.332 1.00 57.31 199 ASP A O 1
ATOM 1506 N N . SER A 1 200 ? 44.729 6.935 -4.020 1.00 46.84 200 SER A N 1
ATOM 1507 C CA . SER A 1 200 ? 44.804 7.333 -5.434 1.00 46.84 200 SER A CA 1
ATOM 1508 C C . SER A 1 200 ? 45.215 6.204 -6.396 1.00 46.84 200 SER A C 1
ATOM 1510 O O . SER A 1 200 ? 45.336 6.447 -7.596 1.00 46.84 200 SER A O 1
ATOM 1512 N N . GLN A 1 201 ? 45.428 4.980 -5.892 1.00 51.19 201 GLN A N 1
ATOM 1513 C CA . GLN A 1 201 ? 45.708 3.772 -6.665 1.00 51.19 201 GLN A CA 1
ATOM 1514 C C . GLN A 1 201 ? 44.699 2.631 -6.430 1.00 51.19 201 GLN A C 1
ATOM 1516 O O . GLN A 1 201 ? 44.907 1.524 -6.927 1.00 51.19 201 GLN A O 1
ATOM 1521 N N . GLY A 1 202 ? 43.589 2.883 -5.728 1.00 41.88 202 GLY A N 1
ATOM 1522 C CA . GLY A 1 202 ? 42.457 1.959 -5.649 1.00 41.88 202 GLY A CA 1
ATOM 1523 C C . GLY A 1 202 ? 42.611 0.789 -4.669 1.00 41.88 202 GLY A C 1
ATOM 1524 O O . GLY A 1 202 ? 41.941 -0.226 -4.856 1.00 41.88 202 GLY A O 1
ATOM 1525 N N . LYS A 1 203 ? 43.465 0.870 -3.632 1.00 41.91 203 LYS A N 1
ATOM 1526 C CA . LYS A 1 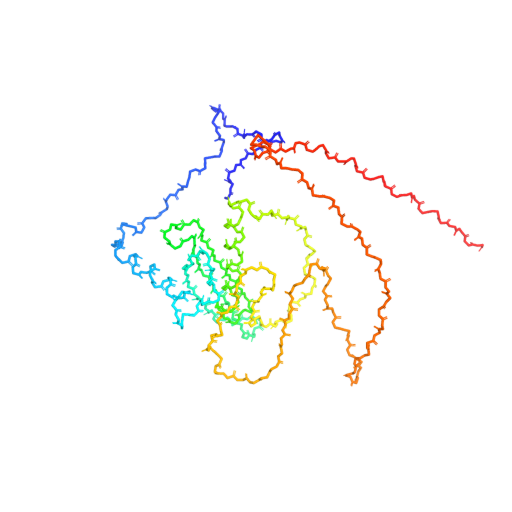203 ? 43.580 -0.193 -2.606 1.00 41.91 203 LYS A CA 1
ATOM 1527 C C . LYS A 1 203 ? 43.024 0.217 -1.241 1.00 41.91 203 LYS A C 1
ATOM 1529 O O . LYS A 1 203 ? 43.285 1.306 -0.745 1.00 41.91 203 LYS A O 1
ATOM 1534 N N . VAL A 1 204 ? 42.332 -0.721 -0.583 1.00 43.00 204 VAL A N 1
ATOM 1535 C CA . VAL A 1 204 ? 41.769 -0.562 0.771 1.00 43.00 204 VAL A CA 1
ATOM 1536 C C . VAL A 1 204 ? 42.563 -1.412 1.771 1.00 43.00 204 VAL A C 1
ATOM 1538 O O . VAL A 1 204 ? 42.681 -2.627 1.610 1.00 43.00 204 VAL A O 1
ATOM 1541 N N . ARG A 1 205 ? 43.124 -0.800 2.825 1.00 44.25 205 ARG A N 1
ATOM 1542 C CA . ARG A 1 205 ? 43.782 -1.522 3.935 1.00 44.25 205 ARG A CA 1
ATOM 1543 C C . ARG A 1 205 ? 42.877 -1.557 5.165 1.00 44.25 205 ARG A C 1
ATOM 1545 O O . ARG A 1 205 ? 42.569 -0.518 5.738 1.00 44.25 205 ARG A O 1
ATOM 1552 N N . ARG A 1 206 ? 42.512 -2.759 5.621 1.00 37.72 206 ARG A N 1
ATOM 1553 C CA . ARG A 1 206 ? 41.750 -2.962 6.865 1.00 37.72 206 ARG A CA 1
ATOM 1554 C C . ARG A 1 206 ? 42.652 -2.805 8.094 1.00 37.72 206 ARG A C 1
ATOM 1556 O O . ARG A 1 206 ? 43.734 -3.387 8.151 1.00 37.72 206 ARG A O 1
ATOM 1563 N N . ARG A 1 207 ? 42.194 -2.045 9.094 1.00 34.34 207 ARG A N 1
ATOM 1564 C CA . ARG A 1 207 ? 42.835 -1.911 10.415 1.00 34.34 207 ARG A CA 1
ATOM 1565 C C . ARG A 1 207 ? 42.112 -2.822 11.422 1.00 34.34 207 ARG A C 1
ATOM 1567 O O . ARG A 1 207 ? 40.885 -2.864 11.379 1.00 34.34 207 ARG A O 1
ATOM 1574 N N . PRO A 1 208 ? 42.807 -3.542 12.322 1.00 35.59 208 PRO A N 1
ATOM 1575 C CA . PRO A 1 208 ? 42.133 -4.368 13.321 1.00 35.59 208 PRO A CA 1
ATOM 1576 C C . PRO A 1 208 ? 41.485 -3.498 14.410 1.00 35.59 208 PRO A C 1
ATOM 1578 O O . PRO A 1 208 ? 42.091 -2.536 14.888 1.00 35.59 208 PRO A O 1
ATOM 1581 N N . ALA A 1 209 ? 40.248 -3.839 14.781 1.00 35.50 209 ALA A N 1
ATOM 1582 C CA . ALA A 1 209 ? 39.462 -3.160 15.809 1.00 35.50 209 ALA A CA 1
ATOM 1583 C C . ALA A 1 209 ? 39.923 -3.537 17.231 1.00 35.50 209 ALA A C 1
ATOM 1585 O O . ALA A 1 209 ? 40.299 -4.679 17.494 1.00 35.50 209 ALA A O 1
ATOM 1586 N N . ALA A 1 210 ? 39.874 -2.572 18.152 1.00 31.64 210 ALA A N 1
ATOM 1587 C CA . ALA A 1 210 ? 40.080 -2.789 19.585 1.00 31.64 210 ALA A CA 1
ATOM 1588 C C . ALA A 1 210 ? 38.794 -3.336 20.246 1.00 31.64 210 ALA A C 1
ATOM 1590 O O . ALA A 1 210 ? 37.699 -2.995 19.795 1.00 31.64 210 ALA A O 1
ATOM 1591 N N . PRO A 1 211 ? 38.882 -4.152 21.314 1.00 33.25 211 PRO A N 1
ATOM 1592 C CA . PRO A 1 211 ? 37.703 -4.747 21.936 1.00 33.25 211 PRO A CA 1
ATOM 1593 C C . PRO A 1 211 ? 36.943 -3.721 22.794 1.00 33.25 211 PRO A C 1
ATOM 1595 O O . PRO A 1 211 ? 37.538 -3.042 23.631 1.00 33.25 211 PRO A O 1
ATOM 1598 N N . VAL A 1 212 ? 35.621 -3.638 22.615 1.00 33.44 212 VAL A N 1
ATOM 1599 C CA . VAL A 1 212 ? 34.708 -2.821 23.436 1.00 33.44 212 VAL A CA 1
ATOM 1600 C C . VAL A 1 212 ? 33.908 -3.739 24.368 1.00 33.44 212 VAL A C 1
ATOM 1602 O O . VAL A 1 212 ? 33.446 -4.805 23.964 1.00 33.44 212 VAL A O 1
ATOM 1605 N N . ALA A 1 213 ? 33.787 -3.343 25.637 1.00 30.89 213 ALA A N 1
ATOM 1606 C CA . ALA A 1 213 ? 33.145 -4.114 26.699 1.00 30.89 213 ALA A CA 1
ATOM 1607 C C . ALA A 1 213 ? 31.625 -4.276 26.493 1.00 30.89 213 ALA A C 1
ATOM 1609 O O . ALA A 1 213 ? 30.926 -3.337 26.119 1.00 30.8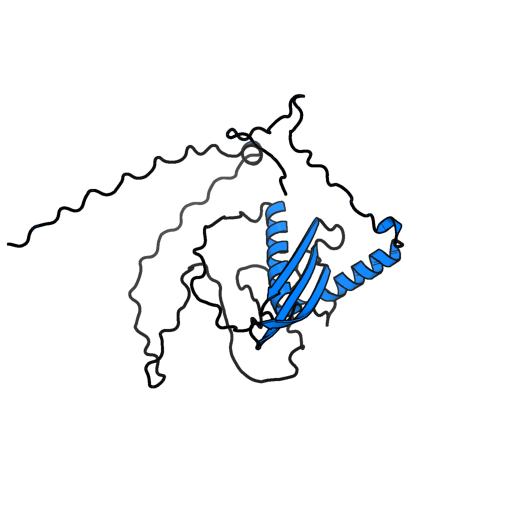9 213 ALA A O 1
ATOM 1610 N N . ARG A 1 214 ? 31.117 -5.478 26.787 1.00 29.53 214 ARG A N 1
ATOM 1611 C CA . ARG A 1 214 ? 29.713 -5.891 26.630 1.00 29.53 214 ARG A CA 1
ATOM 1612 C C . ARG A 1 214 ? 28.881 -5.484 27.855 1.00 29.53 214 ARG A C 1
ATOM 1614 O O . ARG A 1 214 ? 29.243 -5.833 28.976 1.00 29.53 214 ARG A O 1
ATOM 1621 N N . ALA A 1 215 ? 27.761 -4.791 27.648 1.00 29.34 215 ALA A N 1
ATOM 1622 C CA . ALA A 1 215 ? 26.796 -4.480 28.707 1.00 29.34 215 ALA A CA 1
ATOM 1623 C C . ALA A 1 215 ? 25.912 -5.701 29.047 1.00 29.34 215 ALA A C 1
ATOM 1625 O O . ALA A 1 215 ? 25.539 -6.476 28.164 1.00 29.34 215 ALA A O 1
ATOM 1626 N N . LEU A 1 216 ? 25.595 -5.875 30.335 1.00 30.58 216 LEU A N 1
ATOM 1627 C CA . LEU A 1 216 ? 24.744 -6.951 30.861 1.00 30.58 216 LEU A CA 1
ATOM 1628 C C . LEU A 1 216 ? 23.246 -6.668 30.608 1.00 30.58 216 LEU A C 1
ATOM 1630 O O . LEU A 1 216 ? 22.838 -5.507 30.652 1.00 30.58 216 LEU A O 1
ATOM 1634 N N . PRO A 1 217 ? 22.410 -7.702 30.390 1.00 32.53 217 PRO A N 1
ATOM 1635 C CA . PRO A 1 217 ? 20.983 -7.528 30.130 1.00 32.53 217 PRO A CA 1
ATOM 1636 C C . PRO A 1 217 ? 20.198 -7.168 31.403 1.00 32.53 217 PRO A C 1
ATOM 1638 O O . PRO A 1 217 ? 20.401 -7.759 32.464 1.00 32.53 217 PRO A O 1
ATOM 1641 N N . ALA A 1 218 ? 19.270 -6.216 31.279 1.00 34.69 218 ALA A N 1
ATOM 1642 C CA . ALA A 1 218 ? 18.319 -5.846 32.326 1.00 34.69 218 ALA A CA 1
ATOM 1643 C C . ALA A 1 218 ? 17.137 -6.836 32.403 1.00 34.69 218 ALA A C 1
ATOM 1645 O O . ALA A 1 218 ? 16.711 -7.397 31.394 1.00 34.69 218 ALA A O 1
ATOM 1646 N N . ALA A 1 219 ? 16.612 -7.040 33.614 1.00 34.78 219 ALA A N 1
ATOM 1647 C CA . ALA A 1 219 ? 15.524 -7.971 33.928 1.00 34.78 219 ALA A CA 1
ATOM 1648 C C . ALA A 1 219 ? 14.167 -7.579 33.286 1.00 34.78 219 ALA A C 1
ATOM 1650 O O . ALA A 1 219 ? 13.921 -6.393 33.054 1.00 34.78 219 ALA A O 1
ATOM 1651 N N . PRO A 1 220 ? 13.260 -8.544 33.025 1.00 37.47 220 PRO A N 1
ATOM 1652 C CA . PRO A 1 220 ? 11.992 -8.287 32.339 1.00 37.47 220 PRO A CA 1
ATOM 1653 C C . PRO A 1 220 ? 10.984 -7.517 33.210 1.00 37.47 220 PRO A C 1
ATOM 1655 O O . PRO A 1 220 ? 10.842 -7.776 34.405 1.00 37.47 220 PRO A O 1
ATOM 1658 N N . ALA A 1 221 ? 10.249 -6.587 32.592 1.00 45.81 221 ALA A N 1
ATOM 1659 C CA . ALA A 1 221 ? 9.210 -5.791 33.247 1.00 45.81 221 ALA A CA 1
ATOM 1660 C C . ALA A 1 221 ? 7.900 -6.582 33.452 1.00 45.81 221 ALA A C 1
ATOM 1662 O O . ALA A 1 221 ? 7.478 -7.351 32.588 1.00 45.81 221 ALA A O 1
ATOM 1663 N N . ALA A 1 222 ? 7.245 -6.364 34.597 1.00 42.69 222 ALA A N 1
ATOM 1664 C CA . ALA A 1 222 ? 6.009 -7.036 35.012 1.00 42.69 222 ALA A CA 1
ATOM 1665 C C . ALA A 1 222 ? 4.773 -6.647 34.158 1.00 42.69 222 ALA A C 1
ATOM 1667 O O . ALA A 1 222 ? 4.732 -5.547 33.596 1.00 42.69 222 ALA A O 1
ATOM 1668 N N . PRO A 1 223 ? 3.738 -7.512 34.068 1.00 47.84 223 PRO A N 1
ATOM 1669 C CA . PRO A 1 223 ? 2.568 -7.270 33.222 1.00 47.84 223 PRO A CA 1
ATOM 1670 C C . PRO A 1 223 ? 1.679 -6.120 33.731 1.00 47.84 223 PRO A C 1
ATOM 1672 O O . PRO A 1 223 ? 1.468 -5.947 34.930 1.00 47.84 223 PRO A O 1
ATOM 1675 N N . ARG A 1 224 ? 1.137 -5.338 32.786 1.00 59.34 224 ARG A N 1
ATOM 1676 C CA . ARG A 1 224 ? 0.310 -4.138 33.019 1.00 59.34 224 ARG A CA 1
ATOM 1677 C C . ARG A 1 224 ? -1.183 -4.471 33.101 1.00 59.34 224 ARG A C 1
ATOM 1679 O O . ARG A 1 224 ? -1.709 -5.162 32.230 1.00 59.34 224 ARG A O 1
ATOM 1686 N N . ASN A 1 225 ? -1.884 -3.891 34.076 1.00 49.56 225 ASN A N 1
ATOM 1687 C CA . ASN A 1 225 ? -3.328 -4.082 34.263 1.00 49.56 225 ASN A CA 1
ATOM 1688 C C . ASN A 1 225 ? -4.183 -3.109 33.424 1.00 49.56 225 ASN A C 1
ATOM 1690 O O . ASN A 1 225 ? -3.724 -2.051 32.995 1.00 49.56 225 ASN A O 1
ATOM 1694 N N . PHE A 1 226 ? -5.458 -3.466 33.226 1.00 46.72 226 PHE A N 1
ATOM 1695 C CA . PHE A 1 226 ? -6.441 -2.810 32.343 1.00 46.72 226 PHE A CA 1
ATOM 1696 C C . PHE A 1 226 ? -6.518 -1.273 32.476 1.00 46.72 226 PHE A C 1
ATOM 1698 O O . PHE A 1 226 ? -6.526 -0.573 31.468 1.00 46.72 226 PHE A O 1
ATOM 1705 N N . PHE A 1 227 ? -6.475 -0.727 33.696 1.00 39.50 227 PHE A N 1
ATOM 1706 C CA . PHE A 1 227 ? -6.525 0.726 33.920 1.00 39.50 227 PHE A CA 1
ATOM 1707 C C . PHE A 1 227 ? -5.243 1.471 33.497 1.00 39.50 227 PHE A C 1
ATOM 1709 O O . PHE A 1 227 ? -5.327 2.605 33.033 1.00 39.50 227 PHE A O 1
ATOM 1716 N N . GLN A 1 228 ? -4.067 0.832 33.564 1.00 54.28 228 GLN A N 1
ATOM 1717 C CA . GLN A 1 228 ? -2.795 1.431 33.118 1.00 54.28 228 GLN A CA 1
ATOM 1718 C C . GLN A 1 228 ? -2.693 1.512 31.590 1.00 54.28 228 GLN A C 1
ATOM 1720 O O . GLN A 1 228 ? -1.977 2.362 31.065 1.00 54.28 228 GLN A O 1
ATOM 1725 N N . ARG A 1 229 ? -3.426 0.648 30.875 1.00 53.72 229 ARG A N 1
ATOM 1726 C CA . ARG A 1 229 ? -3.567 0.712 29.413 1.00 53.72 229 ARG A CA 1
ATOM 1727 C C . ARG A 1 229 ? -4.505 1.830 28.958 1.00 53.72 229 ARG A C 1
ATOM 1729 O O . ARG A 1 229 ? -4.314 2.344 27.864 1.00 53.72 229 ARG A O 1
ATOM 1736 N N . LEU A 1 230 ? -5.496 2.196 29.774 1.00 41.47 230 LEU A N 1
ATOM 1737 C CA . LEU A 1 230 ? -6.522 3.169 29.390 1.00 41.47 230 LEU A CA 1
ATOM 1738 C C . LEU A 1 230 ? -6.157 4.622 29.744 1.00 41.47 230 LEU A C 1
ATOM 1740 O O . LEU A 1 230 ? -6.580 5.529 29.037 1.00 41.47 230 LEU A O 1
ATOM 1744 N N . PHE A 1 231 ? -5.369 4.847 30.804 1.00 49.66 231 PHE A N 1
ATOM 1745 C CA . PHE A 1 231 ? -5.076 6.198 31.312 1.00 49.66 231 PHE A CA 1
ATOM 1746 C C . PHE A 1 231 ? -3.590 6.594 31.322 1.00 49.66 231 PHE A C 1
ATOM 1748 O O . PHE A 1 231 ? -3.274 7.726 31.675 1.00 49.66 231 PHE A O 1
ATOM 1755 N N . GLY A 1 232 ? -2.678 5.714 30.890 1.00 41.84 232 GLY A N 1
ATOM 1756 C CA . GLY A 1 232 ? -1.239 5.994 30.901 1.00 41.84 232 GLY A CA 1
ATOM 1757 C C . GLY A 1 232 ? -0.660 6.136 32.317 1.00 41.84 232 GLY A C 1
ATOM 1758 O O . GLY A 1 232 ? -1.371 6.297 33.305 1.00 41.84 232 GLY A O 1
ATOM 1759 N N . ILE A 1 233 ? 0.662 6.025 32.442 1.00 44.25 233 ILE A N 1
ATOM 1760 C CA . ILE A 1 233 ? 1.370 6.282 33.703 1.00 44.25 233 ILE A CA 1
ATOM 1761 C C . ILE A 1 233 ? 1.839 7.736 33.675 1.00 44.25 233 ILE A C 1
ATOM 1763 O O . ILE A 1 233 ? 2.556 8.135 32.757 1.00 44.25 233 ILE A O 1
ATOM 1767 N N . HIS A 1 234 ? 1.476 8.523 34.689 1.00 44.16 234 HIS A N 1
ATOM 1768 C CA . HIS A 1 234 ? 2.116 9.810 34.938 1.00 44.16 234 HIS A CA 1
ATOM 1769 C C . HIS A 1 234 ? 3.566 9.575 35.373 1.00 44.16 234 HIS A C 1
ATOM 1771 O O . HIS A 1 234 ? 3.837 9.249 36.527 1.00 44.16 234 HIS A O 1
ATOM 1777 N N . HIS A 1 235 ? 4.505 9.746 34.446 1.00 38.75 235 HIS A N 1
ATOM 1778 C CA . HIS A 1 235 ? 5.905 9.942 34.792 1.00 38.75 235 HIS A CA 1
ATOM 1779 C C . HIS A 1 235 ? 6.148 11.435 34.984 1.00 38.75 235 HIS A C 1
ATOM 1781 O O . HIS A 1 235 ? 6.036 12.224 34.048 1.00 38.75 235 HIS A O 1
ATOM 1787 N N . GLN A 1 236 ? 6.472 11.819 36.214 1.00 35.19 236 GLN A N 1
ATOM 1788 C CA . GLN A 1 236 ? 7.036 13.130 36.495 1.00 35.19 236 GLN A CA 1
ATOM 1789 C C . GLN A 1 236 ? 8.396 13.204 35.774 1.00 35.19 236 GLN A C 1
ATOM 1791 O O . GLN A 1 236 ? 9.224 12.313 35.987 1.00 35.19 236 GLN A O 1
ATOM 1796 N N . PRO A 1 237 ? 8.633 14.176 34.874 1.00 40.38 237 PRO A N 1
ATOM 1797 C CA . PRO A 1 237 ? 9.899 14.249 34.159 1.00 40.38 237 PRO A CA 1
ATOM 1798 C C . PRO A 1 237 ? 11.045 14.486 35.148 1.00 40.38 237 PRO A C 1
ATOM 1800 O O . PRO A 1 237 ? 10.925 15.289 36.076 1.00 40.38 237 PRO A O 1
ATOM 1803 N N . ALA A 1 238 ? 12.151 13.766 34.953 1.00 42.00 238 ALA A N 1
ATOM 1804 C CA . ALA A 1 238 ? 13.363 13.954 35.738 1.00 42.00 238 ALA A CA 1
ATOM 1805 C C . ALA A 1 238 ? 13.874 15.403 35.587 1.00 42.00 238 ALA A C 1
ATOM 1807 O O . ALA A 1 238 ? 13.796 15.960 34.487 1.00 42.00 238 ALA A O 1
ATOM 1808 N N . PRO A 1 239 ? 14.393 16.030 36.659 1.00 49.53 239 PRO A N 1
ATOM 1809 C CA . PRO A 1 239 ? 14.941 17.378 36.574 1.00 49.53 239 PRO A CA 1
ATOM 1810 C C . PRO A 1 239 ? 16.126 17.422 35.599 1.00 49.53 239 PRO A C 1
ATOM 1812 O O . PRO A 1 239 ? 16.921 16.484 35.520 1.00 49.53 239 PRO A O 1
ATOM 1815 N N . ALA A 1 240 ? 16.227 18.522 34.849 1.00 50.34 240 ALA A N 1
ATOM 1816 C CA . ALA A 1 240 ? 17.270 18.723 33.849 1.00 50.34 240 ALA A CA 1
ATOM 1817 C C . ALA A 1 240 ? 18.684 18.621 34.467 1.00 50.34 240 ALA A C 1
ATOM 1819 O O . ALA A 1 240 ? 18.896 19.099 35.586 1.00 50.34 240 ALA A O 1
ATOM 1820 N N . PRO A 1 241 ? 19.665 18.033 33.755 1.00 52.28 241 PRO A N 1
ATOM 1821 C CA . PRO A 1 241 ? 21.040 17.955 34.235 1.00 52.28 241 PRO A CA 1
ATOM 1822 C C . PRO A 1 241 ? 21.665 19.352 34.358 1.00 52.28 241 PRO A C 1
ATOM 1824 O O . PRO A 1 241 ? 21.432 20.232 33.528 1.00 52.28 241 PRO A O 1
ATOM 1827 N N . ALA A 1 242 ? 22.468 19.548 35.406 1.00 54.91 242 ALA A N 1
ATOM 1828 C CA . ALA A 1 242 ? 23.132 20.818 35.684 1.00 54.91 242 ALA A CA 1
ATOM 1829 C C . ALA A 1 242 ? 24.113 21.213 34.557 1.00 54.91 242 ALA A C 1
ATOM 1831 O O . ALA A 1 242 ? 24.780 20.339 33.994 1.00 54.91 242 ALA A O 1
ATOM 1832 N N . PRO A 1 243 ? 24.239 22.516 34.233 1.00 54.66 243 PRO A N 1
ATOM 1833 C CA . PRO A 1 243 ? 25.160 22.978 33.203 1.00 54.66 243 PRO A CA 1
ATOM 1834 C C . PRO A 1 243 ? 26.626 22.708 33.593 1.00 54.66 243 PRO A C 1
ATOM 1836 O O . PRO A 1 243 ? 26.973 22.766 34.777 1.00 54.66 243 PRO A O 1
ATOM 1839 N N . PRO A 1 244 ? 27.506 22.430 32.612 1.00 56.53 244 PRO A N 1
ATOM 1840 C CA . PRO A 1 244 ? 28.911 22.141 32.873 1.00 56.53 244 PRO A CA 1
ATOM 1841 C C . PRO A 1 244 ? 29.646 23.367 33.447 1.00 56.53 244 PRO A C 1
ATOM 1843 O O . PRO A 1 244 ? 29.322 24.506 33.094 1.00 56.53 244 PRO A O 1
ATOM 1846 N N . PRO A 1 245 ? 30.654 23.163 34.317 1.00 54.53 245 PRO A N 1
ATOM 1847 C CA . PRO A 1 245 ? 31.390 24.261 34.931 1.00 54.53 245 PRO A CA 1
ATOM 1848 C C . PRO A 1 245 ? 32.213 25.048 33.892 1.00 54.53 245 PRO A C 1
ATOM 1850 O O . PRO A 1 245 ? 32.715 24.466 32.926 1.00 54.53 245 PRO A O 1
ATOM 1853 N N . PRO A 1 246 ? 32.405 26.366 34.087 1.00 53.28 246 PRO A N 1
ATOM 1854 C CA . PRO A 1 246 ? 33.144 27.202 33.148 1.00 53.28 246 PRO A CA 1
ATOM 1855 C C . PRO A 1 246 ? 34.630 26.815 33.078 1.00 53.28 246 PRO A C 1
ATOM 1857 O O . PRO A 1 246 ? 35.303 26.630 34.096 1.00 53.28 246 PRO A O 1
ATOM 1860 N N . ASN A 1 247 ? 35.155 26.740 31.851 1.00 54.41 247 ASN A N 1
ATOM 1861 C CA . ASN A 1 247 ? 36.553 26.423 31.560 1.00 54.41 247 ASN A CA 1
ATOM 1862 C C . ASN A 1 247 ? 37.508 27.448 32.195 1.00 54.41 247 ASN A C 1
ATOM 1864 O O . ASN A 1 247 ? 37.598 28.597 31.759 1.00 54.41 247 ASN A O 1
ATOM 1868 N N . ARG A 1 248 ? 38.296 27.012 33.186 1.00 46.53 248 ARG A N 1
ATOM 1869 C CA . ARG A 1 248 ? 39.461 27.765 33.670 1.00 46.53 248 ARG A CA 1
ATOM 1870 C C . ARG A 1 248 ? 40.541 27.766 32.587 1.00 46.53 248 ARG A C 1
ATOM 1872 O O . ARG A 1 248 ? 41.256 26.780 32.421 1.00 46.53 248 ARG A O 1
ATOM 1879 N N . ARG A 1 249 ? 40.703 28.891 31.886 1.00 45.81 249 ARG A N 1
ATOM 1880 C CA . ARG A 1 249 ? 41.917 29.169 31.105 1.00 45.81 249 ARG A CA 1
ATOM 1881 C C . ARG A 1 249 ? 43.110 29.210 32.067 1.00 45.81 249 ARG A C 1
ATOM 1883 O O . ARG A 1 249 ? 43.257 30.160 32.830 1.00 45.81 249 ARG A O 1
ATOM 1890 N N . ARG A 1 250 ? 43.952 28.172 32.056 1.00 48.09 250 ARG A N 1
ATOM 1891 C CA . ARG A 1 250 ? 45.303 28.246 32.628 1.00 48.09 250 ARG A CA 1
ATOM 1892 C C . ARG A 1 250 ? 46.149 29.101 31.690 1.00 48.09 250 ARG A C 1
ATOM 1894 O O . ARG A 1 250 ? 46.358 28.718 30.544 1.00 48.09 250 ARG A O 1
ATOM 1901 N N . GLY A 1 251 ? 46.595 30.254 32.183 1.00 37.56 251 GLY A N 1
ATOM 1902 C CA . GLY A 1 251 ? 47.618 31.055 31.525 1.00 37.56 251 GLY A CA 1
ATOM 1903 C C . GLY A 1 251 ? 48.909 30.252 31.386 1.00 37.56 251 GLY A C 1
ATOM 1904 O O . GLY A 1 251 ? 49.352 29.594 32.329 1.00 37.56 251 GLY A O 1
ATOM 1905 N N . THR A 1 252 ? 49.483 30.285 30.192 1.00 48.91 252 THR A N 1
ATOM 1906 C CA . THR A 1 252 ? 50.897 30.001 29.970 1.00 48.91 252 THR A CA 1
ATOM 1907 C C . THR A 1 252 ? 51.699 31.250 30.330 1.00 48.91 252 THR A C 1
ATOM 1909 O O . THR A 1 252 ? 51.203 32.360 30.149 1.00 48.91 252 THR A O 1
ATOM 1912 N N . ARG A 1 253 ? 52.879 31.010 30.905 1.00 42.19 253 ARG A N 1
ATOM 1913 C CA . ARG A 1 253 ? 53.860 31.983 31.409 1.00 42.19 253 ARG A CA 1
ATOM 1914 C C . ARG A 1 253 ? 54.131 33.161 30.483 1.00 42.19 253 ARG A C 1
ATOM 1916 O O . ARG A 1 253 ? 54.134 32.933 29.255 1.00 42.19 253 ARG A O 1
#

pLDDT: mean 71.9, std 24.77, range [26.7, 98.56]

Radius of gyration: 25.66 Å; chains: 1; bounding box: 78×48×56 Å

Sequence (253 aa):
LVDKVLKQDGSPVLDEHGKIAVSQTPRVRSDLRNQFAPDQIDLVRKGLWKVVNEEGGTGGRARLKDVQVAGKTGTAQATDRGHKDTVAWFACYAPFQRPKYVVAVMVQGGEHGGSVAGPIATRILERSLALDEGKFDMQVAWLAPAHKTNPFQMVKDVTYHDAGGNLGSEDEENADDSQDNAAQMASSDAAPDVEPEADSQGKVRRRPAAPVARALPAAPAAPRNFFQRLFGIHHQPAPAPAPPPPNRRRGTR